Protein AF-A0A7S0HGK2-F1 (afdb_monomer_lite)

Foldseek 3Di:
DDDDFDWDWDFPDDDDDDDDDDDDDDDDDDDDDDPPPPPPWDDDPADFADALVVDVVLLVLLCVLCVVHDQDQVSLQVSLCSNPVVRNAQLLQVCLQPQQLHDHHVPCCRVALRNQLSVLQNCLVVVCVVSVHPTHHDQDDDPDPAKDKDKGKFWVLNVSNQVSCQASVSGDLDDPDPDHDPDSHCRVLRPDNHSNSSNVVNVNSVVSVVCGPSPDGDIIMIMGIDHDDDPVCVVPDPDDDDDDDDDPPPDDDPPPPPD

Radius of gyration: 22.8 Å; chains: 1; bounding box: 48×64×62 Å

Secondary structure (DSSP, 8-state):
-------EEEE-------PPPPPPP--------------------S-B---GGGSHHHHHHHHHHHSSPPSSHHHHHHHHHHH-TT----HHHHHHHTTTTSS---TTIIIIIHHHHHHHHHTHHHHHHHTT-S--B-------SS-EEEEEEEEHHHHHHHHHHHHTT-SPP--BTTBPPPP-SSHHHHH--SHHHHHHHHHHHHHHHHTTTS---SEEEEEEEE----HHHHHT--PPPPP---PPTT---TTTT--

pLDDT: mean 79.52, std 24.09, range [24.72, 98.5]

InterPro domains:
  IPR007724 Poly(ADP-ribose) glycohydrolase [PTHR12837] (57-250)
  IPR048362 Poly (ADP-ribose) glycohydrolase, helical domain [PF20811] (105-222)

Structure (mmCIF, N/CA/C/O backbone):
data_AF-A0A7S0HGK2-F1
#
_entry.id   AF-A0A7S0HGK2-F1
#
loop_
_atom_site.group_PDB
_atom_site.id
_atom_site.type_symbol
_atom_site.label_atom_id
_atom_site.label_alt_id
_atom_site.label_comp_id
_atom_site.label_asym_id
_atom_site.label_entity_id
_atom_site.label_seq_id
_atom_site.pdbx_PDB_ins_code
_atom_site.Cartn_x
_atom_site.Cartn_y
_atom_site.Cartn_z
_atom_site.occupancy
_atom_site.B_iso_or_equiv
_atom_site.auth_seq_id
_atom_site.auth_comp_id
_atom_site.auth_asym_id
_atom_site.auth_atom_id
_atom_site.pdbx_PDB_model_num
ATOM 1 N N . HIS A 1 1 ? 13.683 18.793 -21.817 1.00 30.27 1 HIS A N 1
ATOM 2 C CA . HIS A 1 1 ? 13.192 17.621 -22.562 1.00 30.27 1 HIS A CA 1
ATOM 3 C C . HIS A 1 1 ? 12.963 16.503 -21.562 1.00 30.27 1 HIS A C 1
ATOM 5 O O . HIS A 1 1 ? 13.918 16.093 -20.921 1.00 30.27 1 HIS A O 1
ATOM 11 N N . ALA A 1 2 ? 11.707 16.124 -21.323 1.00 28.72 2 ALA A N 1
ATOM 12 C CA . ALA A 1 2 ? 11.362 15.038 -20.409 1.00 28.72 2 ALA A CA 1
ATOM 13 C C . ALA A 1 2 ? 11.256 13.745 -21.226 1.00 28.72 2 ALA A C 1
ATOM 15 O O . ALA A 1 2 ? 10.397 13.646 -22.100 1.00 28.72 2 ALA A O 1
ATOM 16 N N . GLU A 1 3 ? 12.163 12.801 -20.990 1.00 30.80 3 GLU A N 1
ATOM 17 C CA . GLU A 1 3 ? 12.112 11.469 -21.597 1.00 30.80 3 GLU A CA 1
ATOM 18 C C . GLU A 1 3 ? 11.084 10.588 -20.864 1.00 30.80 3 GLU A C 1
ATOM 20 O O . GLU A 1 3 ? 10.961 10.679 -19.637 1.00 30.80 3 GLU A O 1
ATOM 25 N N . PRO A 1 4 ? 10.331 9.729 -21.572 1.00 31.20 4 PRO A N 1
ATOM 26 C CA . PRO A 1 4 ? 9.334 8.873 -20.945 1.00 31.20 4 PRO A CA 1
ATOM 27 C C . PRO A 1 4 ? 9.997 7.728 -20.163 1.00 31.20 4 PRO A C 1
ATOM 29 O O . PRO A 1 4 ? 10.577 6.800 -20.727 1.00 31.20 4 PRO A O 1
ATOM 32 N N . LEU A 1 5 ? 9.865 7.766 -18.836 1.00 31.16 5 LEU A N 1
ATOM 33 C CA . LEU A 1 5 ? 10.179 6.642 -17.954 1.00 31.16 5 LEU A CA 1
ATOM 34 C C . LEU A 1 5 ? 9.099 5.565 -18.121 1.00 31.16 5 LEU A C 1
ATOM 36 O O . LEU A 1 5 ? 7.948 5.776 -17.747 1.00 31.16 5 LEU A O 1
ATOM 40 N N . THR A 1 6 ? 9.465 4.401 -18.657 1.00 27.48 6 THR A N 1
ATOM 41 C CA . THR A 1 6 ? 8.564 3.240 -18.697 1.00 27.48 6 THR A CA 1
ATOM 42 C C . THR A 1 6 ? 8.863 2.339 -17.503 1.00 27.48 6 THR A C 1
ATOM 44 O O . THR A 1 6 ? 9.958 1.787 -17.390 1.00 27.48 6 THR A O 1
ATOM 47 N N . VAL A 1 7 ? 7.905 2.214 -16.582 1.00 29.20 7 VAL A N 1
ATOM 48 C CA . VAL A 1 7 ? 7.977 1.290 -15.442 1.00 29.20 7 VAL A CA 1
ATOM 49 C C . VAL A 1 7 ? 7.199 0.031 -15.811 1.00 29.20 7 VAL A C 1
ATOM 51 O O . VAL A 1 7 ? 5.983 0.084 -15.962 1.00 29.20 7 VAL A O 1
ATOM 54 N N . TYR A 1 8 ? 7.890 -1.101 -15.941 1.00 28.64 8 TYR A N 1
ATOM 55 C CA . TYR A 1 8 ? 7.249 -2.403 -16.123 1.00 28.64 8 TYR A CA 1
ATOM 56 C C . TYR A 1 8 ? 7.074 -3.077 -14.759 1.00 28.64 8 TYR A C 1
ATOM 58 O O . TYR A 1 8 ? 8.052 -3.322 -14.046 1.00 28.64 8 TYR A O 1
ATOM 66 N N . VAL A 1 9 ? 5.831 -3.403 -14.402 1.00 30.33 9 VAL A N 1
ATOM 67 C CA . VAL A 1 9 ? 5.527 -4.335 -13.310 1.00 30.33 9 VAL A CA 1
ATOM 68 C C . VAL A 1 9 ? 5.365 -5.710 -13.943 1.00 30.33 9 VAL A C 1
ATOM 70 O O . VAL A 1 9 ? 4.357 -5.981 -14.588 1.00 30.33 9 VAL A O 1
ATOM 73 N N . ILE A 1 10 ? 6.367 -6.577 -13.794 1.00 29.72 10 ILE A N 1
ATOM 74 C CA . ILE A 1 10 ? 6.260 -7.960 -14.266 1.00 29.72 10 ILE A CA 1
ATOM 75 C C . ILE A 1 10 ? 5.709 -8.793 -13.110 1.00 29.72 10 ILE A C 1
ATOM 77 O O . ILE A 1 10 ? 6.408 -9.086 -12.134 1.00 29.72 10 ILE A O 1
ATOM 81 N N . MET A 1 11 ? 4.436 -9.165 -13.224 1.00 26.36 11 MET A N 1
ATOM 82 C CA . MET A 1 11 ? 3.810 -10.161 -12.363 1.00 26.36 11 MET A CA 1
ATOM 83 C C . MET A 1 11 ? 4.303 -11.536 -12.821 1.00 26.36 11 MET A C 1
ATOM 85 O O . MET A 1 11 ? 3.901 -12.026 -13.870 1.00 26.36 11 MET A O 1
ATOM 89 N N . ALA A 1 12 ? 5.216 -12.148 -12.065 1.00 28.56 12 ALA A N 1
ATOM 90 C CA . ALA A 1 12 ? 5.571 -13.543 -12.293 1.00 28.56 12 ALA A CA 1
ATOM 91 C C . ALA A 1 12 ? 4.410 -14.407 -11.786 1.00 28.56 12 ALA A C 1
ATOM 93 O O . ALA A 1 12 ? 4.170 -14.478 -10.577 1.00 28.56 12 ALA A O 1
ATOM 94 N N . ASP A 1 13 ? 3.659 -14.999 -12.712 1.00 30.89 13 ASP A N 1
ATOM 95 C CA . ASP A 1 13 ? 2.550 -15.886 -12.389 1.00 30.89 13 ASP A CA 1
ATOM 96 C C . ASP A 1 13 ? 3.085 -17.307 -12.170 1.00 30.89 13 ASP A C 1
ATOM 98 O O . ASP A 1 13 ? 3.548 -17.981 -13.089 1.00 30.89 13 ASP A O 1
ATOM 102 N N . GLY A 1 14 ? 3.092 -17.730 -10.908 1.00 30.11 14 GLY A N 1
ATOM 103 C CA . GLY A 1 14 ? 3.349 -19.105 -10.503 1.00 30.11 14 GLY A CA 1
ATOM 104 C C . GLY A 1 14 ? 2.021 -19.807 -10.253 1.00 30.11 14 GLY A C 1
ATOM 105 O O . GLY A 1 14 ? 1.453 -19.664 -9.177 1.00 30.11 14 GLY A O 1
ATOM 106 N N . SER A 1 15 ? 1.561 -20.543 -11.267 1.00 30.88 15 SER A N 1
ATOM 107 C CA . SER A 1 15 ? 0.504 -21.568 -11.257 1.00 30.88 15 SER A CA 1
ATOM 108 C C . SER A 1 15 ? -0.873 -21.198 -10.678 1.00 30.88 15 SER A C 1
ATOM 110 O O . SER A 1 15 ? -1.124 -21.274 -9.476 1.00 30.88 15 SER A O 1
ATOM 112 N N . ALA A 1 16 ? -1.824 -20.974 -11.587 1.00 32.22 16 ALA A N 1
ATOM 113 C CA . ALA A 1 16 ? -3.249 -21.144 -11.347 1.00 32.22 16 ALA A CA 1
ATOM 114 C C . ALA A 1 16 ? -3.593 -22.635 -11.134 1.00 32.22 16 ALA A C 1
ATOM 116 O O . ALA A 1 16 ? -3.443 -23.447 -12.045 1.00 32.22 16 ALA A O 1
ATOM 117 N N . HIS A 1 17 ? -4.122 -23.000 -9.963 1.00 32.06 17 HIS A N 1
ATOM 118 C CA . HIS A 1 17 ? -4.829 -24.271 -9.777 1.00 32.06 17 HIS A CA 1
ATOM 119 C C . HIS A 1 17 ? -6.328 -24.084 -10.066 1.00 32.06 17 HIS A C 1
ATOM 121 O O . HIS A 1 17 ? -7.112 -23.711 -9.196 1.00 32.06 17 HIS A O 1
ATOM 127 N N . ARG A 1 18 ? -6.740 -24.392 -11.302 1.00 29.91 18 ARG A N 1
ATOM 128 C CA . ARG A 1 18 ? -8.062 -24.973 -11.583 1.00 29.91 18 ARG A CA 1
ATOM 129 C C . ARG A 1 18 ? -7.833 -26.452 -11.881 1.00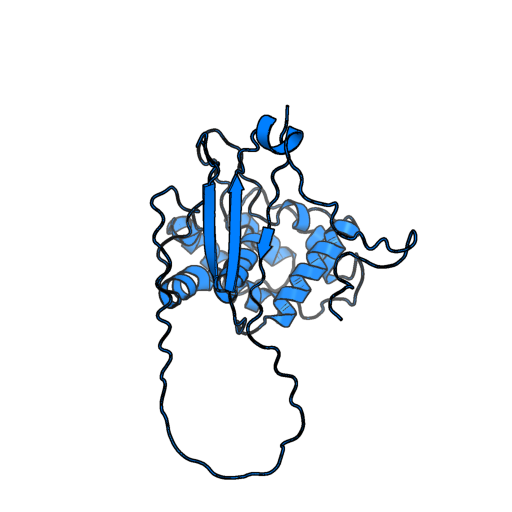 29.91 18 ARG A C 1
ATOM 131 O O . ARG A 1 18 ? -7.095 -26.767 -12.805 1.00 29.91 18 ARG A O 1
ATOM 138 N N . ASN A 1 19 ? -8.426 -27.340 -11.088 1.00 29.64 19 ASN A N 1
ATOM 139 C CA . ASN A 1 19 ? -8.316 -28.791 -11.264 1.00 29.64 19 ASN A CA 1
ATOM 140 C C . ASN A 1 19 ? -9.072 -29.257 -12.526 1.00 29.64 19 ASN A C 1
ATOM 142 O O . ASN A 1 19 ? -10.290 -29.070 -12.576 1.00 29.64 19 ASN A O 1
ATOM 146 N N . PRO A 1 20 ? -8.420 -29.916 -13.504 1.00 34.09 20 PRO A N 1
ATOM 147 C CA . PRO A 1 20 ? -9.086 -30.782 -14.473 1.00 34.09 20 PRO A CA 1
ATOM 148 C C . PRO A 1 20 ? -9.136 -32.244 -13.964 1.00 34.09 20 PRO A C 1
ATOM 150 O O . PRO A 1 20 ? -8.376 -32.609 -13.064 1.00 34.09 20 PRO A O 1
ATOM 153 N N . PRO A 1 21 ? -10.044 -33.092 -14.491 1.00 33.25 21 PRO A N 1
ATOM 154 C CA . PRO A 1 21 ? -10.297 -34.433 -13.962 1.00 33.25 21 PRO A CA 1
ATOM 155 C C . PRO A 1 21 ? -9.118 -35.390 -14.221 1.00 33.25 21 PRO A C 1
ATOM 157 O O . PRO A 1 21 ? -8.357 -35.183 -15.168 1.00 33.25 21 PRO A O 1
ATOM 160 N N . PRO A 1 22 ? -8.961 -36.454 -13.408 1.00 29.91 22 PRO A N 1
ATOM 161 C CA . PRO A 1 22 ? -7.760 -37.280 -13.428 1.00 29.91 22 PRO A CA 1
ATOM 162 C C . PRO A 1 22 ? -7.715 -38.184 -14.672 1.00 29.91 22 PRO A C 1
ATOM 164 O O . PRO A 1 22 ? -8.670 -38.931 -14.915 1.00 29.91 22 PRO A O 1
ATOM 167 N N . PRO A 1 23 ? -6.611 -38.200 -15.441 1.00 30.92 23 PRO A N 1
ATOM 168 C CA . PRO A 1 23 ? -6.354 -39.260 -16.398 1.00 30.92 23 PRO A CA 1
ATOM 169 C C . PRO A 1 23 ? -5.740 -40.487 -15.708 1.00 30.92 23 PRO A C 1
ATOM 171 O O . PRO A 1 23 ? -5.043 -40.401 -14.699 1.00 30.92 23 PRO A O 1
ATOM 174 N N . ARG A 1 24 ? -6.075 -41.651 -16.268 1.00 29.33 24 ARG A N 1
ATOM 175 C CA . ARG A 1 24 ? -5.808 -43.002 -15.761 1.00 29.33 24 ARG A CA 1
ATOM 176 C C . ARG A 1 24 ? -4.323 -43.277 -15.507 1.00 29.33 24 ARG A C 1
ATOM 178 O O . ARG A 1 24 ? -3.472 -42.931 -16.316 1.00 29.33 24 ARG A O 1
ATOM 185 N N . MET A 1 25 ? -4.069 -43.981 -14.403 1.00 26.81 25 MET A N 1
ATOM 186 C CA . MET A 1 25 ? -2.760 -44.476 -13.985 1.00 26.81 25 MET A CA 1
ATOM 187 C C . MET A 1 25 ? -2.124 -45.393 -15.038 1.00 26.81 25 MET A C 1
ATOM 189 O O . MET A 1 25 ? -2.706 -46.410 -15.415 1.00 26.81 25 MET A O 1
ATOM 193 N N . SER A 1 26 ? -0.882 -45.091 -15.396 1.00 28.52 26 SER A N 1
ATOM 194 C CA . SER A 1 26 ? 0.118 -46.085 -15.779 1.00 28.52 26 SER A CA 1
ATOM 195 C C . SER A 1 26 ? 1.394 -45.767 -15.006 1.00 28.52 26 SER A C 1
ATOM 197 O O . SER A 1 26 ? 1.905 -44.650 -15.079 1.00 28.52 26 SER A O 1
ATOM 199 N N . ASN A 1 27 ? 1.833 -46.739 -14.209 1.00 30.95 27 ASN A N 1
ATOM 200 C CA . ASN A 1 27 ? 3.073 -46.707 -13.446 1.00 30.95 27 ASN A CA 1
ATOM 201 C C . ASN A 1 27 ? 4.258 -46.499 -14.385 1.00 30.95 27 ASN A C 1
ATOM 203 O O . ASN A 1 27 ? 4.380 -47.260 -15.335 1.00 30.95 27 ASN A O 1
ATOM 207 N N . ASP A 1 28 ? 5.144 -45.563 -14.052 1.00 28.53 28 ASP A N 1
ATOM 208 C CA . ASP A 1 28 ? 6.576 -45.828 -14.122 1.00 28.53 28 ASP A CA 1
ATOM 209 C C . ASP A 1 28 ? 7.347 -44.942 -13.141 1.00 28.53 28 ASP A C 1
ATOM 211 O O . ASP A 1 28 ? 7.030 -43.780 -12.883 1.00 28.53 28 ASP A O 1
ATOM 215 N N . MET A 1 29 ? 8.310 -45.595 -12.505 1.00 30.08 29 MET A N 1
ATOM 216 C CA . MET A 1 29 ? 9.065 -45.164 -11.342 1.00 30.08 29 MET A CA 1
ATOM 217 C C . MET A 1 29 ? 10.263 -44.292 -11.744 1.00 30.08 29 MET A C 1
ATOM 219 O O . MET A 1 29 ? 10.788 -44.399 -12.846 1.00 30.08 29 MET A O 1
ATOM 223 N N . SER A 1 30 ? 10.764 -43.544 -10.755 1.00 28.55 30 SER A N 1
ATOM 224 C CA . SER A 1 30 ? 12.084 -42.891 -10.657 1.00 28.55 30 SER A CA 1
ATOM 225 C C . SER A 1 30 ? 12.337 -41.606 -11.463 1.00 28.55 30 SER A C 1
ATOM 227 O O . SER A 1 30 ? 12.644 -41.617 -12.643 1.00 28.55 30 SER A O 1
ATOM 229 N N . SER A 1 31 ? 12.404 -40.464 -10.775 1.00 28.73 31 SER A N 1
ATOM 230 C CA . SER A 1 31 ? 13.654 -39.987 -10.161 1.00 28.73 31 SER A CA 1
ATOM 231 C C . SER A 1 31 ? 13.415 -38.662 -9.425 1.00 28.73 31 SER A C 1
ATOM 233 O O . SER A 1 31 ? 12.690 -37.780 -9.872 1.00 28.73 31 SER A O 1
ATOM 235 N N . SER A 1 32 ? 13.987 -38.571 -8.231 1.00 33.12 32 SER A N 1
ATOM 236 C CA . SER A 1 32 ? 13.977 -37.419 -7.337 1.00 33.12 32 SER A CA 1
ATOM 237 C C . SER A 1 32 ? 14.748 -36.232 -7.923 1.00 33.12 32 SER A C 1
ATOM 239 O O . SER A 1 32 ? 15.950 -36.346 -8.158 1.00 33.12 32 SER A O 1
ATOM 241 N N . SER A 1 33 ? 14.104 -35.071 -8.037 1.00 29.59 33 SER A N 1
ATOM 242 C CA . SER A 1 33 ? 14.787 -33.780 -8.164 1.00 29.59 33 SER A CA 1
ATOM 243 C C . SER A 1 33 ? 14.171 -32.776 -7.190 1.00 29.59 33 SER A C 1
ATOM 245 O O . SER A 1 33 ? 13.162 -32.130 -7.472 1.00 29.59 33 SER A O 1
ATOM 247 N N . SER A 1 34 ? 14.778 -32.677 -6.011 1.00 25.80 34 SER A N 1
ATOM 248 C CA . SER A 1 34 ? 14.488 -31.648 -5.018 1.00 25.80 34 SER A CA 1
ATOM 249 C C . SER A 1 34 ? 14.993 -30.297 -5.531 1.00 25.80 34 SER A C 1
ATOM 251 O O . SER A 1 34 ? 16.188 -30.015 -5.478 1.00 25.80 34 SER A O 1
ATOM 253 N N . CYS A 1 35 ? 14.093 -29.452 -6.033 1.00 24.72 35 CYS A N 1
ATOM 254 C CA . CYS A 1 35 ? 14.399 -28.057 -6.341 1.00 24.72 35 CYS A CA 1
ATOM 255 C C . CYS A 1 35 ? 14.311 -27.221 -5.061 1.00 24.72 35 CYS A C 1
ATOM 257 O O . CYS A 1 35 ? 13.313 -26.558 -4.787 1.00 24.72 35 CYS A O 1
ATOM 259 N N . SER A 1 36 ? 15.378 -27.258 -4.267 1.00 29.41 36 SER A N 1
ATOM 260 C CA . SER A 1 36 ? 15.621 -26.295 -3.195 1.00 29.41 36 SER A CA 1
ATOM 261 C C . SER A 1 36 ? 16.027 -24.960 -3.820 1.00 29.41 36 SER A C 1
ATOM 263 O O . SER A 1 36 ? 17.210 -24.663 -3.969 1.00 29.41 36 SER A O 1
ATOM 265 N N . SER A 1 37 ? 15.057 -24.149 -4.237 1.00 32.72 37 SER A N 1
ATOM 266 C CA . SER A 1 37 ? 15.320 -22.772 -4.657 1.00 32.72 37 SER A CA 1
ATOM 267 C C . SER A 1 37 ? 15.454 -21.885 -3.422 1.00 32.72 37 SER A C 1
ATOM 269 O O . SER A 1 37 ? 14.530 -21.177 -3.035 1.00 32.72 37 SER A O 1
ATOM 271 N N . SER A 1 38 ? 16.626 -21.916 -2.793 1.00 32.31 38 SER A N 1
ATOM 272 C CA . SER A 1 38 ? 17.084 -20.839 -1.921 1.00 32.31 38 SER A CA 1
ATOM 273 C C . SER A 1 38 ? 17.251 -19.576 -2.773 1.00 32.31 38 SER A C 1
ATOM 275 O O . SER A 1 38 ? 18.307 -19.340 -3.360 1.00 32.31 38 SER A O 1
ATOM 277 N N . SER A 1 39 ? 16.179 -18.792 -2.910 1.00 33.41 39 SER A N 1
ATOM 278 C CA . SER A 1 39 ? 16.201 -17.486 -3.562 1.00 33.41 39 SER A CA 1
ATOM 279 C C . SER A 1 39 ? 16.875 -16.481 -2.631 1.00 33.41 39 SER A C 1
ATOM 281 O O . SER A 1 39 ? 16.217 -15.730 -1.914 1.00 33.41 39 SER A O 1
ATOM 283 N N . SER A 1 40 ? 18.203 -16.490 -2.601 1.00 37.50 40 SER A N 1
ATOM 284 C CA . SER A 1 40 ? 18.966 -15.419 -1.973 1.00 37.50 40 SER A CA 1
ATOM 285 C C . SER A 1 40 ? 18.718 -14.134 -2.766 1.00 37.50 40 SER A C 1
ATOM 287 O O . SER A 1 40 ? 19.097 -14.028 -3.934 1.00 37.50 40 SER A O 1
ATOM 289 N N . PHE A 1 41 ? 18.022 -13.175 -2.156 1.00 42.62 41 PHE A N 1
ATOM 290 C CA . PHE A 1 41 ? 17.772 -11.872 -2.762 1.00 42.62 41 PHE A CA 1
ATOM 291 C C . PHE A 1 41 ? 19.107 -11.123 -2.900 1.00 42.62 41 PHE A C 1
ATOM 293 O O . PHE A 1 41 ? 19.852 -11.035 -1.921 1.00 42.62 41 PHE A O 1
ATOM 300 N N . PRO A 1 42 ? 19.459 -10.602 -4.089 1.00 38.41 42 PRO A N 1
ATOM 301 C CA . PRO A 1 42 ? 20.715 -9.890 -4.259 1.00 38.41 42 PRO A CA 1
ATOM 302 C C . PRO A 1 42 ? 20.712 -8.632 -3.386 1.00 38.41 42 PRO A C 1
ATOM 304 O O . PRO A 1 42 ? 19.844 -7.768 -3.514 1.00 38.41 42 PRO A O 1
ATOM 307 N N . ASN A 1 43 ? 21.700 -8.540 -2.498 1.00 40.62 43 ASN A N 1
ATOM 308 C CA . ASN A 1 43 ? 21.950 -7.366 -1.677 1.00 40.62 43 ASN A CA 1
ATOM 309 C C . ASN A 1 43 ? 22.500 -6.262 -2.595 1.00 40.62 43 ASN A C 1
ATOM 311 O O . ASN A 1 43 ? 23.655 -6.314 -3.013 1.00 40.62 43 ASN A O 1
ATOM 315 N N . VAL A 1 44 ? 21.651 -5.315 -3.000 1.00 48.69 44 VAL A N 1
ATOM 316 C CA . VAL A 1 44 ? 22.071 -4.181 -3.832 1.00 48.69 44 VAL A CA 1
ATOM 317 C C . VAL A 1 44 ? 22.644 -3.108 -2.900 1.00 48.69 44 VAL A C 1
ATOM 319 O O . VAL A 1 44 ? 21.877 -2.545 -2.118 1.00 48.69 44 VAL A O 1
ATOM 322 N N . PRO A 1 45 ? 23.953 -2.789 -2.952 1.00 43.97 45 PRO A N 1
ATOM 323 C CA . PRO A 1 45 ? 24.507 -1.695 -2.162 1.00 43.97 45 PRO A CA 1
ATOM 324 C C . PRO A 1 45 ? 23.857 -0.371 -2.585 1.00 43.97 45 PRO A C 1
ATOM 326 O O . PRO A 1 45 ? 23.898 0.012 -3.756 1.00 43.97 45 PRO A O 1
ATOM 329 N N . GLY A 1 46 ? 23.224 0.319 -1.635 1.00 61.50 46 GLY A N 1
ATOM 330 C CA . GLY A 1 46 ? 22.509 1.567 -1.886 1.00 61.50 46 GLY A CA 1
ATOM 331 C C . GLY A 1 46 ? 21.644 2.008 -0.709 1.00 61.50 46 GLY A C 1
ATOM 332 O O . GLY A 1 46 ? 21.532 1.317 0.302 1.00 61.50 46 GLY A O 1
ATOM 333 N N . GLU A 1 47 ? 21.034 3.184 -0.845 1.00 73.38 47 GLU A N 1
ATOM 334 C CA . GLU A 1 47 ? 20.035 3.672 0.108 1.00 73.38 47 GLU A CA 1
ATOM 335 C C . GLU A 1 47 ? 18.795 2.777 0.099 1.00 73.38 47 GLU A C 1
ATOM 337 O O . GLU A 1 47 ? 18.384 2.232 -0.931 1.00 73.38 47 GLU A O 1
ATOM 342 N N . THR A 1 48 ? 18.204 2.622 1.275 1.00 85.06 48 THR A N 1
ATOM 343 C CA . THR A 1 48 ? 17.123 1.675 1.524 1.00 85.06 48 THR A CA 1
ATOM 344 C C . THR A 1 48 ? 15.876 2.411 1.963 1.00 85.06 48 THR A C 1
ATOM 346 O O . THR A 1 48 ? 15.970 3.455 2.608 1.00 85.06 48 THR A O 1
ATOM 349 N N . LEU A 1 49 ? 14.714 1.849 1.644 1.00 86.62 49 LEU A N 1
ATOM 350 C CA . LEU A 1 49 ? 13.436 2.373 2.103 1.00 86.62 49 LEU A CA 1
ATOM 351 C C . LEU A 1 49 ? 13.437 2.426 3.635 1.00 86.62 49 LEU A C 1
ATOM 353 O O . LEU A 1 49 ? 13.723 1.421 4.291 1.00 86.62 49 LEU A O 1
ATOM 357 N N . PHE A 1 50 ? 13.129 3.590 4.205 1.00 86.94 50 PHE A N 1
ATOM 358 C CA . PHE A 1 50 ? 12.944 3.696 5.647 1.00 86.94 50 PHE A CA 1
ATOM 359 C C . PHE A 1 50 ? 11.587 3.087 6.023 1.00 86.94 50 PHE A C 1
ATOM 361 O O . PHE A 1 50 ? 10.560 3.382 5.411 1.00 86.94 50 PHE A O 1
ATOM 368 N N . LEU A 1 51 ? 11.589 2.191 7.002 1.00 91.62 51 LEU A N 1
ATOM 369 C CA . LEU A 1 51 ? 10.408 1.454 7.428 1.00 91.62 51 LEU A CA 1
ATOM 370 C C . LEU A 1 51 ? 9.999 1.925 8.823 1.00 91.62 51 LEU A C 1
ATOM 372 O O . LEU A 1 51 ? 10.868 2.307 9.607 1.00 91.62 51 LEU A O 1
ATOM 376 N N . PRO A 1 52 ? 8.697 1.908 9.153 1.00 90.00 52 PRO A N 1
ATOM 377 C CA . PRO A 1 52 ? 8.200 2.506 10.390 1.00 90.00 52 PRO A CA 1
ATOM 378 C C . PRO A 1 52 ? 8.806 1.873 11.649 1.00 90.00 52 PRO A C 1
ATOM 380 O O . PRO A 1 52 ? 9.043 2.575 12.623 1.00 90.00 52 PRO A O 1
ATOM 383 N N . PHE A 1 53 ? 9.142 0.580 11.608 1.00 91.75 53 PHE A N 1
ATOM 384 C CA . PHE A 1 53 ? 9.761 -0.129 12.731 1.00 91.75 53 PHE A CA 1
ATOM 385 C C . PHE A 1 53 ? 11.252 0.191 12.947 1.00 91.75 53 PHE A C 1
ATOM 387 O O . PHE A 1 53 ? 11.828 -0.287 13.918 1.00 91.75 53 PHE A O 1
ATOM 394 N N . HIS A 1 54 ? 11.902 0.966 12.068 1.00 90.81 54 HIS A N 1
ATOM 395 C CA . HIS A 1 54 ? 13.277 1.431 12.305 1.00 90.81 54 HIS A CA 1
ATOM 396 C C . HIS A 1 54 ? 13.354 2.530 13.381 1.00 90.81 54 HIS A C 1
ATOM 398 O O . HIS A 1 54 ? 14.428 2.772 13.922 1.00 90.81 54 HIS A O 1
ATOM 404 N N . ASP A 1 55 ? 12.239 3.204 13.671 1.00 91.94 55 ASP A N 1
ATOM 405 C CA . ASP A 1 55 ? 12.100 4.167 14.765 1.00 91.94 55 ASP A CA 1
ATOM 406 C C . ASP A 1 55 ? 11.276 3.510 15.876 1.00 91.94 55 ASP A C 1
ATOM 408 O O . ASP A 1 55 ? 10.052 3.426 15.783 1.00 91.94 55 ASP A O 1
ATOM 412 N N . GLU A 1 56 ? 11.953 3.000 16.909 1.00 93.19 56 GLU A N 1
ATOM 413 C CA . GLU A 1 56 ? 11.310 2.252 18.000 1.00 93.19 56 GLU A CA 1
ATOM 414 C C . GLU A 1 56 ? 10.228 3.074 18.709 1.00 93.19 56 GLU A C 1
ATOM 416 O O . GLU A 1 56 ? 9.154 2.549 19.000 1.00 93.19 56 GLU A O 1
ATOM 421 N N . SER A 1 57 ? 10.477 4.372 18.917 1.00 94.25 57 SER A N 1
ATOM 422 C CA . SER A 1 57 ? 9.545 5.273 19.601 1.00 94.25 57 SER A CA 1
ATOM 423 C C . SER A 1 57 ? 8.252 5.466 18.806 1.00 94.25 57 SER A C 1
ATOM 425 O O . SER A 1 57 ? 7.152 5.314 19.341 1.00 94.25 57 SER A O 1
ATOM 427 N N . LEU A 1 58 ? 8.377 5.709 17.497 1.00 93.19 58 LEU A N 1
ATOM 428 C CA . LEU A 1 58 ? 7.242 5.797 16.586 1.00 93.19 58 LEU A CA 1
ATOM 429 C C . LEU A 1 58 ? 6.513 4.456 16.498 1.00 93.19 58 LEU A C 1
ATOM 431 O O . LEU A 1 58 ? 5.286 4.412 16.474 1.00 93.19 58 LEU A O 1
ATOM 435 N N . TRP A 1 59 ? 7.253 3.353 16.439 1.00 95.88 59 TRP A N 1
ATOM 436 C CA . TRP A 1 59 ? 6.665 2.031 16.292 1.00 95.88 59 TRP A CA 1
ATOM 437 C C . TRP A 1 59 ? 5.894 1.583 17.534 1.00 95.88 59 TRP A C 1
ATOM 439 O O . TRP A 1 59 ? 4.836 0.966 17.418 1.00 95.88 59 TRP A O 1
ATOM 449 N N . GLU A 1 60 ? 6.382 1.904 18.731 1.00 96.19 60 GLU A N 1
ATOM 450 C CA . GLU A 1 60 ? 5.625 1.748 19.975 1.00 96.19 60 GLU A CA 1
ATOM 451 C C . GLU A 1 60 ? 4.359 2.595 19.975 1.00 96.19 60 GLU A C 1
ATOM 453 O O . GLU A 1 60 ? 3.285 2.087 20.296 1.00 96.19 60 GLU A O 1
ATOM 458 N N . GLN A 1 61 ? 4.458 3.851 19.544 1.00 96.50 61 GLN A N 1
ATOM 459 C CA . GLN A 1 61 ? 3.305 4.734 19.433 1.00 96.50 61 GLN A CA 1
ATOM 460 C C . GLN A 1 61 ? 2.245 4.181 18.468 1.00 96.50 61 GLN A C 1
ATOM 462 O O . GLN A 1 61 ? 1.072 4.111 18.828 1.00 96.50 61 GLN A O 1
ATOM 467 N N . ILE A 1 62 ? 2.652 3.719 17.281 1.00 97.44 62 ILE A N 1
ATOM 468 C CA . ILE A 1 62 ? 1.766 3.089 16.290 1.00 97.44 62 ILE A CA 1
ATOM 469 C C . ILE A 1 62 ? 1.112 1.830 16.872 1.00 97.44 62 ILE A C 1
ATOM 471 O O . ILE A 1 62 ? -0.102 1.658 16.753 1.00 97.44 62 ILE A O 1
ATOM 475 N N . ARG A 1 63 ? 1.888 0.953 17.526 1.00 97.25 63 ARG A N 1
ATOM 476 C CA . ARG A 1 63 ? 1.359 -0.268 18.152 1.00 97.25 63 ARG A CA 1
ATOM 477 C C . ARG A 1 63 ? 0.317 0.054 19.218 1.00 97.25 63 ARG A C 1
ATOM 479 O O . ARG A 1 63 ? -0.756 -0.535 19.188 1.00 97.25 63 ARG A O 1
ATOM 486 N N . ASN A 1 64 ? 0.606 1.000 20.107 1.00 97.19 64 ASN A N 1
ATOM 487 C CA . ASN A 1 64 ? -0.303 1.399 21.182 1.00 97.19 64 ASN A CA 1
ATOM 488 C C . ASN A 1 64 ? -1.567 2.092 20.656 1.00 97.19 64 ASN A C 1
ATOM 490 O O . ASN A 1 64 ? -2.628 1.966 21.256 1.00 97.19 64 ASN A O 1
ATOM 494 N N . ALA A 1 65 ? -1.469 2.817 19.539 1.00 97.56 65 ALA A N 1
ATOM 495 C CA . ALA A 1 65 ? -2.612 3.480 18.921 1.00 97.56 65 ALA A CA 1
ATOM 496 C C . ALA A 1 65 ? -3.547 2.502 18.194 1.00 97.56 65 ALA A C 1
ATOM 498 O O . ALA A 1 65 ? -4.758 2.700 18.179 1.00 97.56 65 ALA A O 1
ATOM 499 N N . LEU A 1 66 ? -2.989 1.458 17.573 1.00 97.69 66 LEU A N 1
ATOM 500 C CA . LEU A 1 66 ? -3.739 0.499 16.756 1.00 97.69 66 LEU A CA 1
ATOM 501 C C . LEU A 1 66 ? -4.130 -0.784 17.508 1.00 97.69 66 LEU A C 1
ATOM 503 O O . LEU A 1 66 ? -4.866 -1.605 16.956 1.00 97.69 66 LEU A O 1
ATOM 507 N N . LEU A 1 67 ? -3.638 -0.979 18.738 1.00 96.12 67 LEU A N 1
ATOM 508 C CA . LEU A 1 67 ? -3.984 -2.103 19.608 1.00 96.12 67 LEU A CA 1
ATOM 509 C C . LEU A 1 67 ? -4.614 -1.596 20.919 1.00 96.12 67 LEU A C 1
ATOM 511 O O . LEU A 1 67 ? -3.939 -0.917 21.690 1.00 96.12 67 LEU A O 1
ATOM 515 N N . PRO A 1 68 ? -5.867 -1.979 21.234 1.00 96.50 68 PRO A N 1
ATOM 516 C CA . PRO A 1 68 ? -6.754 -2.846 20.451 1.00 96.50 68 PRO A CA 1
ATOM 517 C C . PRO A 1 68 ? -7.249 -2.183 19.145 1.00 96.50 68 PRO A C 1
ATOM 519 O O . PRO A 1 68 ? -7.274 -0.957 19.067 1.00 96.50 68 PRO A O 1
ATOM 522 N N . PRO A 1 69 ? -7.676 -2.971 18.133 1.00 97.19 69 PRO A N 1
ATOM 523 C CA . PRO A 1 69 ? -8.179 -2.425 16.874 1.00 97.19 69 PRO A CA 1
ATOM 524 C C . PRO A 1 69 ? -9.349 -1.442 17.071 1.00 97.19 69 PRO A C 1
ATOM 526 O O . PRO A 1 69 ? -10.297 -1.780 17.792 1.00 97.19 69 PRO A O 1
ATOM 529 N N . PRO A 1 70 ? -9.326 -0.271 16.404 1.00 97.62 70 PRO A N 1
ATOM 530 C CA . PRO A 1 70 ? -10.427 0.687 16.429 1.00 97.62 70 PRO A CA 1
ATOM 531 C C . PRO A 1 70 ? -11.746 0.083 15.939 1.00 97.62 70 PRO A C 1
ATOM 533 O O . PRO A 1 70 ? -11.778 -0.639 14.941 1.00 97.62 70 PRO A O 1
ATOM 536 N N . LYS A 1 71 ? -12.852 0.409 16.612 1.00 97.38 71 LYS A N 1
ATOM 537 C CA . LYS A 1 71 ? -14.180 -0.172 16.334 1.00 97.38 71 LYS A CA 1
ATOM 538 C C . LYS A 1 71 ? -15.039 0.668 15.396 1.00 97.38 71 LYS A C 1
ATOM 540 O O . LYS A 1 71 ? -16.085 0.208 14.943 1.00 97.38 71 LYS A O 1
ATOM 545 N N . ASN A 1 72 ? -14.634 1.903 15.138 1.00 97.44 72 ASN A N 1
ATOM 546 C CA . ASN A 1 72 ? -15.346 2.846 14.290 1.00 97.44 72 ASN A CA 1
ATOM 547 C C . ASN A 1 72 ? -14.371 3.867 13.686 1.00 97.44 72 ASN A C 1
ATOM 549 O O . ASN A 1 72 ? -13.173 3.879 13.982 1.00 97.44 72 ASN A O 1
ATOM 553 N N . LEU A 1 73 ? -14.897 4.707 12.795 1.00 97.12 73 LEU A N 1
ATOM 554 C CA . LEU A 1 73 ? -14.102 5.667 12.036 1.00 97.12 73 LEU A CA 1
ATOM 555 C C . LEU A 1 73 ? -13.487 6.756 12.922 1.00 97.12 73 LEU A C 1
ATOM 557 O O . LEU A 1 73 ? -12.373 7.199 12.642 1.00 97.12 73 LEU A O 1
ATOM 561 N N . ASP A 1 74 ? -14.192 7.167 13.975 1.00 97.12 74 ASP A N 1
ATOM 562 C CA . ASP A 1 74 ? -13.728 8.207 14.893 1.00 97.12 74 ASP A CA 1
ATOM 563 C C . ASP A 1 74 ? -12.534 7.698 15.706 1.00 97.12 74 ASP A C 1
ATOM 565 O O . ASP A 1 74 ? -11.481 8.334 15.712 1.00 97.12 74 ASP A O 1
ATOM 569 N N . GLU A 1 75 ? -12.640 6.492 16.275 1.00 97.81 75 GLU A N 1
ATOM 570 C CA . GLU A 1 75 ? -11.533 5.817 16.961 1.00 97.81 75 GLU A CA 1
ATOM 571 C C . GLU A 1 75 ? -10.329 5.614 16.033 1.00 97.81 75 GLU A C 1
ATOM 573 O O . GLU A 1 75 ? -9.197 5.872 16.439 1.00 97.81 75 GLU A O 1
ATOM 578 N N . LEU A 1 76 ? -10.549 5.199 14.777 1.00 98.12 76 LEU A N 1
ATOM 579 C CA . LEU A 1 76 ? -9.461 5.030 13.810 1.00 98.12 76 LEU A CA 1
ATOM 580 C C . LEU A 1 76 ? -8.795 6.371 13.483 1.00 98.12 76 LEU A C 1
ATOM 582 O O . LEU A 1 76 ? -7.571 6.451 13.425 1.00 98.12 76 LEU A O 1
ATOM 586 N N . THR A 1 77 ? -9.584 7.430 13.302 1.00 97.69 77 THR A N 1
ATOM 587 C CA . THR A 1 77 ? -9.060 8.774 13.034 1.00 97.69 77 THR A CA 1
ATOM 588 C C . THR A 1 77 ? -8.210 9.259 14.208 1.00 97.69 77 THR A C 1
ATOM 590 O O . THR A 1 77 ? -7.088 9.710 13.988 1.00 97.69 77 THR A O 1
ATOM 593 N N . SER A 1 78 ? -8.691 9.107 15.446 1.00 97.38 78 SER A N 1
ATOM 594 C CA . SER A 1 78 ? -7.943 9.468 16.656 1.00 97.38 78 SER A CA 1
ATOM 595 C C . SER A 1 78 ? -6.685 8.618 16.859 1.00 9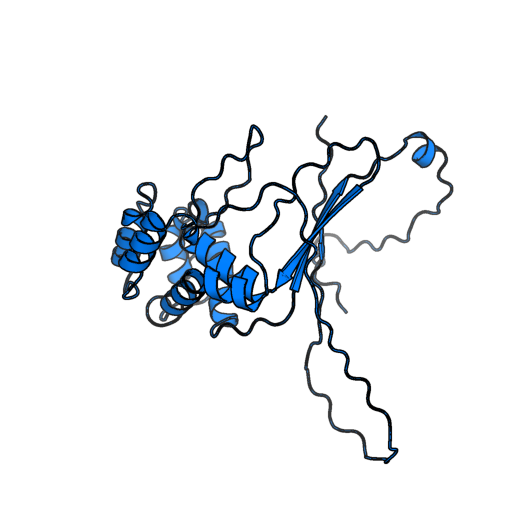7.38 78 SER A C 1
ATOM 597 O O . SER A 1 78 ? -5.648 9.144 17.261 1.00 97.38 78 SER A O 1
ATOM 599 N N . ALA A 1 79 ? -6.737 7.322 16.540 1.00 97.75 79 ALA A N 1
ATOM 600 C CA . ALA A 1 79 ? -5.568 6.450 16.576 1.00 97.75 79 ALA A CA 1
ATOM 601 C C . ALA A 1 79 ? -4.496 6.921 15.582 1.00 97.75 79 ALA A C 1
ATOM 603 O O . ALA A 1 79 ? -3.348 7.139 15.972 1.00 97.75 79 ALA A O 1
ATOM 604 N N . MET A 1 80 ? -4.876 7.154 14.322 1.00 97.38 80 MET A N 1
ATOM 605 C CA . MET A 1 80 ? -3.960 7.619 13.276 1.00 97.38 80 MET A CA 1
ATOM 606 C C . MET A 1 80 ? -3.376 9.008 13.582 1.00 97.38 80 MET A C 1
ATOM 608 O O . MET A 1 80 ? -2.189 9.245 13.370 1.00 97.38 80 MET A O 1
ATOM 612 N N . GLN A 1 81 ? -4.187 9.900 14.156 1.00 96.44 81 GLN A N 1
ATOM 613 C CA . GLN A 1 81 ? -3.776 11.232 14.614 1.00 96.44 81 GLN A CA 1
ATOM 614 C C . GLN A 1 81 ? -2.650 11.224 15.633 1.00 96.44 81 GLN A C 1
ATOM 616 O O . GLN A 1 81 ? -1.863 12.168 15.681 1.00 96.44 81 GLN A O 1
ATOM 621 N N . SER A 1 82 ? -2.605 10.192 16.477 1.00 95.81 82 SER A N 1
ATOM 622 C CA . SER A 1 82 ? -1.624 10.134 17.553 1.00 95.81 82 SER A CA 1
ATOM 623 C C . SER A 1 82 ? -0.197 10.137 17.001 1.00 95.81 82 SER A C 1
ATOM 625 O O . SER A 1 82 ? 0.643 10.846 17.546 1.00 95.81 82 SER A O 1
ATOM 627 N N . TYR A 1 83 ? 0.060 9.417 15.903 1.00 95.25 83 TYR A N 1
ATOM 628 C CA . TYR A 1 83 ? 1.381 9.299 15.279 1.00 95.25 83 TYR A CA 1
ATOM 629 C C . TYR A 1 83 ? 1.556 10.153 14.014 1.00 95.25 83 TYR A C 1
ATOM 631 O O . TYR A 1 83 ? 2.691 10.404 13.609 1.00 95.25 83 TYR A O 1
ATOM 639 N N . ASP A 1 84 ? 0.468 10.627 13.401 1.00 92.94 84 ASP A N 1
ATOM 640 C CA . ASP A 1 84 ? 0.503 11.576 12.287 1.00 92.94 84 ASP A CA 1
ATOM 641 C C . ASP A 1 84 ? -0.566 12.667 12.459 1.00 92.94 84 ASP A C 1
ATOM 643 O O . ASP A 1 84 ? -1.748 12.496 12.147 1.00 92.94 84 ASP A O 1
ATOM 647 N N . SER A 1 85 ? -0.122 13.843 12.910 1.00 92.06 85 SER A N 1
ATOM 648 C CA . SER A 1 85 ? -0.980 15.005 13.168 1.00 92.06 85 SER A CA 1
ATOM 649 C C . SER A 1 85 ? -1.619 15.605 11.911 1.00 92.06 85 SER A C 1
ATOM 651 O O . SER A 1 85 ? -2.539 16.419 12.016 1.00 92.06 85 SER A O 1
ATOM 653 N N . SER A 1 86 ? -1.168 15.220 10.714 1.00 90.25 86 SER A N 1
ATOM 654 C CA . SER A 1 86 ? -1.740 15.694 9.452 1.00 90.25 86 SER A CA 1
ATOM 655 C C . SER A 1 86 ? -3.043 14.975 9.068 1.00 90.25 86 SER A C 1
ATOM 657 O O . SER A 1 86 ? -3.749 15.394 8.141 1.00 90.25 86 SER A O 1
ATOM 659 N N . ILE A 1 87 ? -3.397 13.906 9.783 1.00 92.38 87 ILE A N 1
ATOM 660 C CA . ILE A 1 87 ? -4.622 13.136 9.578 1.00 92.38 87 ILE A CA 1
ATOM 661 C C . ILE A 1 87 ? -5.725 13.754 10.431 1.00 92.38 87 ILE A C 1
ATOM 663 O O . ILE A 1 87 ? -5.695 13.680 11.643 1.00 92.38 87 ILE A O 1
ATOM 667 N N . PHE A 1 88 ? -6.735 14.374 9.830 1.00 89.62 88 PHE A N 1
ATOM 668 C CA . PHE A 1 88 ? -7.836 14.989 10.595 1.00 89.62 88 PHE A CA 1
ATOM 669 C C . PHE A 1 88 ? -9.217 14.441 10.256 1.00 89.62 88 PHE A C 1
ATOM 671 O O . PHE A 1 88 ? -10.169 14.656 10.998 1.00 89.62 88 PHE A O 1
ATOM 678 N N . GLN A 1 89 ? -9.338 13.752 9.124 1.00 92.38 89 GLN A N 1
ATOM 679 C CA . GLN A 1 89 ? -10.595 13.182 8.668 1.00 92.38 89 GLN A CA 1
ATOM 680 C C . GLN A 1 89 ? -10.338 12.041 7.687 1.00 92.38 89 GLN A C 1
ATOM 682 O O . GLN A 1 89 ? -9.450 12.131 6.836 1.00 92.38 89 GLN A O 1
ATOM 687 N N . LEU A 1 90 ? -11.189 11.020 7.748 1.00 96.62 90 LEU A N 1
ATOM 688 C CA . LEU A 1 90 ? -11.146 9.846 6.878 1.00 96.62 90 LEU A CA 1
ATOM 689 C C . LEU A 1 90 ? -12.397 9.777 5.981 1.00 96.62 90 LEU A C 1
ATOM 691 O O . LEU A 1 90 ? -13.021 8.728 5.835 1.00 96.62 90 LEU A O 1
ATOM 695 N N . ARG A 1 91 ? -12.805 10.914 5.395 1.00 96.50 91 ARG A N 1
ATOM 696 C CA . ARG A 1 91 ? -14.049 11.017 4.599 1.00 96.50 91 ARG A CA 1
ATOM 697 C C . ARG A 1 91 ? -14.047 10.125 3.356 1.00 96.50 91 ARG A C 1
ATOM 699 O O . ARG A 1 91 ? -15.093 9.601 2.987 1.00 96.50 91 ARG A O 1
ATOM 706 N N . GLY A 1 92 ? -12.891 9.953 2.718 1.00 96.25 92 GLY A N 1
ATOM 707 C CA . GLY A 1 92 ? -12.731 9.039 1.587 1.00 96.25 92 GLY A CA 1
ATOM 708 C C . GLY A 1 92 ? -12.932 7.588 2.008 1.00 96.25 92 GLY A C 1
ATOM 709 O O . GLY A 1 92 ? -13.654 6.848 1.344 1.00 96.25 92 GLY A O 1
ATOM 710 N N . LEU A 1 93 ? -12.388 7.201 3.168 1.00 97.06 93 LEU A N 1
ATOM 711 C CA . LEU A 1 93 ? -12.628 5.872 3.733 1.00 97.06 93 LEU A CA 1
ATOM 712 C C . LEU A 1 93 ? -14.099 5.680 4.102 1.00 97.06 93 LEU A C 1
ATOM 714 O O . LEU A 1 93 ? -14.671 4.657 3.741 1.00 97.06 93 LEU A O 1
ATOM 718 N N . GLN A 1 94 ? -14.723 6.668 4.752 1.00 96.88 94 GLN A N 1
ATOM 719 C CA . GLN A 1 94 ? -16.153 6.647 5.068 1.00 96.88 94 GLN A CA 1
ATOM 720 C C . GLN A 1 94 ? -17.000 6.420 3.814 1.00 96.88 94 GLN A C 1
ATOM 722 O O . GLN A 1 94 ? -17.883 5.564 3.811 1.00 96.88 94 GLN A O 1
ATOM 727 N N . GLY A 1 95 ? -16.710 7.160 2.740 1.00 95.69 95 GLY A N 1
ATOM 728 C CA . GLY A 1 95 ? -17.368 6.988 1.452 1.00 95.69 95 GLY A CA 1
ATOM 729 C C . GLY A 1 95 ? -17.177 5.573 0.911 1.00 95.69 95 GLY A C 1
ATOM 730 O O . GLY A 1 95 ? -18.161 4.899 0.617 1.00 95.69 95 GLY A O 1
ATOM 731 N N . ALA A 1 96 ? -15.933 5.096 0.849 1.00 95.38 96 ALA A N 1
ATOM 732 C CA . ALA A 1 96 ? -15.602 3.779 0.314 1.00 95.38 96 ALA A CA 1
ATOM 733 C C . ALA A 1 96 ? -16.287 2.627 1.074 1.00 95.38 96 ALA A C 1
ATOM 735 O O . ALA A 1 96 ? -16.818 1.714 0.442 1.00 95.38 96 ALA A O 1
ATOM 736 N N . ILE A 1 97 ? -16.321 2.665 2.413 1.00 95.75 97 ILE A N 1
ATOM 737 C CA . ILE A 1 97 ? -16.985 1.618 3.209 1.00 95.75 97 ILE A CA 1
ATOM 738 C C . ILE A 1 97 ? -18.512 1.709 3.134 1.00 95.75 97 ILE A C 1
ATOM 740 O O . ILE A 1 97 ? -19.172 0.680 3.227 1.00 95.75 97 ILE A O 1
ATOM 744 N N . SER A 1 98 ? -19.067 2.902 2.890 1.00 94.69 98 SER A N 1
ATOM 745 C CA . SER A 1 98 ? -20.513 3.116 2.710 1.00 94.69 98 SER A CA 1
ATOM 746 C C . SER A 1 98 ? -21.009 2.768 1.296 1.00 94.69 98 SER A C 1
ATOM 748 O O . SER A 1 98 ? -22.198 2.892 1.018 1.00 94.69 98 SER A O 1
ATOM 750 N N . GLY A 1 99 ? -20.116 2.364 0.383 1.00 90.31 99 GLY A N 1
ATOM 751 C CA . GLY A 1 99 ? -20.447 2.042 -1.013 1.00 90.31 99 GLY A CA 1
ATOM 752 C C . GLY A 1 99 ? -20.409 3.234 -1.980 1.00 90.31 99 GLY A C 1
ATOM 753 O O . GLY A 1 99 ? -20.787 3.101 -3.147 1.00 90.31 99 GLY A O 1
ATOM 754 N N . ALA A 1 100 ? -19.931 4.406 -1.548 1.00 86.06 100 ALA A N 1
ATOM 755 C CA . ALA A 1 100 ? -19.655 5.504 -2.470 1.00 86.06 100 ALA A CA 1
ATOM 756 C C . ALA A 1 100 ? -18.508 5.100 -3.413 1.00 86.06 100 ALA A C 1
ATOM 758 O O . ALA A 1 100 ? -17.485 4.584 -2.973 1.00 86.06 100 ALA A O 1
ATOM 759 N N . GLY A 1 101 ? -18.677 5.318 -4.718 1.00 79.62 101 GLY A N 1
ATOM 760 C CA . GLY A 1 101 ? -17.743 4.817 -5.738 1.00 79.62 101 GLY A CA 1
ATOM 761 C C . GLY A 1 101 ? -18.077 3.419 -6.278 1.00 79.62 101 GLY A C 1
ATOM 762 O O . GLY A 1 101 ? -17.404 2.956 -7.194 1.00 79.62 101 GLY A O 1
ATOM 763 N N . GLY A 1 102 ? -19.143 2.783 -5.776 1.00 83.12 102 GLY A N 1
ATOM 764 C CA . GLY A 1 102 ? -19.673 1.518 -6.286 1.00 83.12 102 GLY A CA 1
ATOM 765 C C . GLY A 1 102 ? -19.376 0.311 -5.390 1.00 83.12 102 GLY A C 1
ATOM 766 O O . GLY A 1 102 ? -18.478 0.326 -4.551 1.00 83.12 102 GLY A O 1
ATOM 767 N N . GLY A 1 103 ? -20.149 -0.760 -5.592 1.00 82.56 103 GLY A N 1
ATOM 768 C CA . GLY A 1 103 ? -20.093 -1.979 -4.782 1.00 82.56 103 GLY A CA 1
ATOM 769 C C . GLY A 1 103 ? -20.950 -1.920 -3.507 1.00 82.56 103 GLY A C 1
ATOM 770 O O . GLY A 1 103 ? -21.504 -0.874 -3.172 1.00 82.56 103 GLY A O 1
ATOM 771 N N . PRO A 1 104 ? -21.111 -3.056 -2.806 1.00 88.12 104 PRO A N 1
ATOM 772 C CA . PRO A 1 104 ? -21.876 -3.113 -1.567 1.00 88.12 104 PRO A CA 1
ATOM 773 C C . PRO A 1 104 ? -21.115 -2.469 -0.401 1.00 88.12 104 PRO A C 1
ATOM 775 O O . PRO A 1 104 ? -19.879 -2.476 -0.365 1.00 88.12 104 PRO A O 1
ATOM 778 N N . GLU A 1 105 ? -21.880 -1.980 0.575 1.00 92.44 105 GLU A N 1
ATOM 779 C CA . GLU A 1 105 ? -21.387 -1.503 1.869 1.00 92.44 105 GLU A CA 1
ATOM 780 C C . GLU A 1 105 ? -20.525 -2.571 2.571 1.00 92.44 105 GLU A C 1
ATOM 782 O O . GLU A 1 105 ? -20.894 -3.747 2.646 1.00 92.44 105 GLU A O 1
ATOM 787 N N . CYS A 1 106 ? -19.380 -2.159 3.117 1.00 92.12 106 CYS A N 1
ATOM 788 C CA . CYS A 1 106 ? -18.454 -3.020 3.851 1.00 92.12 106 CYS A CA 1
ATOM 789 C C . CYS A 1 106 ? -18.818 -3.040 5.346 1.00 92.12 106 CYS A C 1
ATOM 791 O O . CYS A 1 106 ? -18.158 -2.415 6.177 1.00 92.12 106 CYS A O 1
ATOM 793 N N . LYS A 1 107 ? -19.890 -3.762 5.690 1.00 91.44 107 LYS A N 1
ATOM 794 C CA . LYS A 1 107 ? -20.427 -3.827 7.066 1.00 91.44 107 LYS A CA 1
ATOM 795 C C . LYS A 1 107 ? -19.435 -4.388 8.085 1.00 91.44 107 LYS A C 1
ATOM 797 O O . LYS A 1 107 ? -19.424 -3.963 9.235 1.00 91.44 107 LYS A O 1
ATOM 802 N N . ASP A 1 108 ? -18.563 -5.285 7.637 1.00 94.62 108 ASP A N 1
ATOM 803 C CA . ASP A 1 108 ? -17.582 -5.969 8.483 1.00 94.62 108 ASP A CA 1
ATOM 804 C C . ASP A 1 108 ? -16.195 -5.308 8.453 1.00 94.62 108 ASP A C 1
ATOM 806 O O . ASP A 1 108 ? -15.188 -5.927 8.813 1.00 94.62 108 ASP A O 1
ATOM 810 N N . PHE A 1 109 ? -16.107 -4.049 8.003 1.00 97.25 109 PHE A N 1
ATOM 811 C CA . PHE A 1 109 ? -14.825 -3.358 7.890 1.00 97.25 109 PHE A CA 1
ATOM 812 C C . PHE A 1 109 ? -14.099 -3.294 9.238 1.00 97.25 109 PHE A C 1
ATOM 814 O O . PHE A 1 109 ? -12.981 -3.784 9.344 1.00 97.25 109 PHE A O 1
ATOM 821 N N . PHE A 1 110 ? -14.731 -2.744 10.278 1.00 97.94 110 PHE A N 1
ATOM 822 C CA . PHE A 1 110 ? -14.093 -2.565 11.590 1.00 97.94 110 PHE A CA 1
ATOM 823 C C . PHE A 1 110 ? -13.996 -3.859 12.408 1.00 97.94 110 PHE A C 1
ATOM 825 O O . PHE A 1 110 ? -13.096 -3.999 13.230 1.00 97.94 110 PHE A O 1
ATOM 832 N N . SER A 1 111 ? -14.896 -4.818 12.184 1.00 97.25 111 SER A N 1
ATOM 833 C CA . SER A 1 111 ? -14.914 -6.090 12.916 1.00 97.25 111 SER A CA 1
ATOM 834 C C . SER A 1 111 ? -13.958 -7.132 12.335 1.00 97.25 111 SER A C 1
ATOM 836 O O . SER A 1 111 ? -13.479 -7.985 13.080 1.00 97.25 111 SER A O 1
ATOM 838 N N . VAL A 1 112 ? -13.673 -7.080 11.028 1.00 96.75 112 VAL A N 1
ATOM 839 C CA . VAL A 1 112 ? -12.913 -8.132 10.339 1.00 96.75 112 VAL A CA 1
ATOM 840 C C . VAL A 1 112 ? -11.773 -7.577 9.487 1.00 96.75 112 VAL A C 1
ATOM 842 O O . VAL A 1 112 ? -10.627 -7.986 9.663 1.00 96.75 112 VAL A O 1
ATOM 845 N N . THR A 1 113 ? -12.050 -6.659 8.558 1.00 97.44 113 THR A N 1
ATOM 846 C CA . THR A 1 113 ? -11.046 -6.233 7.564 1.00 97.44 113 THR A CA 1
ATOM 847 C C . THR A 1 113 ? -9.955 -5.344 8.166 1.00 97.44 113 THR A C 1
ATOM 849 O O . THR A 1 113 ? -8.775 -5.574 7.918 1.00 97.44 113 THR A O 1
ATOM 852 N N . LEU A 1 114 ? -10.311 -4.357 8.987 1.00 98.25 114 LEU A N 1
ATOM 853 C CA . LEU A 1 114 ? -9.360 -3.450 9.628 1.00 98.25 114 LEU A CA 1
ATOM 854 C C . LEU A 1 114 ? -8.422 -4.178 10.610 1.00 98.25 114 LEU A C 1
ATOM 856 O O . LEU A 1 114 ? -7.217 -3.952 10.505 1.00 98.25 114 LEU A O 1
ATOM 860 N N . PRO A 1 115 ? -8.892 -5.072 11.508 1.00 98.25 115 PRO A N 1
ATOM 861 C CA . PRO A 1 115 ? -7.995 -5.872 12.344 1.00 98.25 115 PRO A CA 1
ATOM 862 C C . PRO A 1 115 ? -6.960 -6.670 11.540 1.00 98.25 115 PRO A C 1
ATOM 864 O O . PRO A 1 115 ? -5.795 -6.726 11.925 1.00 98.25 115 PRO A O 1
ATOM 867 N N . ASP A 1 116 ? -7.357 -7.242 10.400 1.00 97.94 116 ASP A N 1
ATOM 868 C CA . ASP A 1 116 ? -6.458 -7.976 9.503 1.00 97.94 116 ASP A CA 1
ATOM 869 C C . ASP A 1 116 ? -5.451 -7.051 8.788 1.00 97.94 116 ASP A C 1
ATOM 871 O O . ASP A 1 116 ? -4.275 -7.403 8.677 1.00 97.94 116 ASP A O 1
ATOM 875 N N . ILE A 1 117 ? -5.858 -5.839 8.385 1.00 98.44 117 ILE A N 1
ATOM 876 C CA . ILE A 1 117 ? -4.945 -4.801 7.866 1.00 98.44 117 ILE A CA 1
ATOM 877 C C . ILE A 1 117 ? -3.926 -4.394 8.941 1.00 98.44 117 ILE A C 1
ATOM 879 O O . ILE A 1 117 ? -2.727 -4.353 8.664 1.00 98.44 117 ILE A O 1
ATOM 883 N N . ILE A 1 118 ? -4.375 -4.129 10.171 1.00 98.50 118 ILE A N 1
ATOM 884 C CA . ILE A 1 118 ? -3.500 -3.769 11.296 1.00 98.50 118 ILE A CA 1
ATOM 885 C C . ILE A 1 118 ? -2.515 -4.902 11.580 1.00 98.50 118 ILE A C 1
ATOM 887 O O . ILE A 1 118 ? -1.313 -4.661 11.678 1.00 98.50 118 ILE A O 1
ATOM 891 N N . HIS A 1 119 ? -2.991 -6.146 11.641 1.00 97.81 119 HIS A N 1
ATOM 892 C CA . HIS A 1 119 ? -2.135 -7.310 11.841 1.00 97.81 119 HIS A CA 1
ATOM 893 C C . HIS A 1 119 ? -1.077 -7.436 10.735 1.00 97.81 119 HIS A C 1
ATOM 895 O O . HIS A 1 119 ? 0.104 -7.633 11.019 1.00 97.81 119 HIS A O 1
ATOM 901 N N . ALA A 1 120 ? -1.476 -7.250 9.474 1.00 97.56 120 ALA A N 1
ATOM 902 C CA . ALA A 1 120 ? -0.559 -7.247 8.341 1.00 97.56 120 ALA A CA 1
ATOM 903 C C . ALA A 1 120 ? 0.512 -6.156 8.461 1.00 97.56 120 ALA A C 1
ATOM 905 O O . ALA A 1 120 ? 1.678 -6.417 8.165 1.00 97.56 120 ALA A O 1
ATOM 906 N N . ALA A 1 121 ? 0.131 -4.951 8.889 1.00 98.00 121 ALA A N 1
ATOM 907 C CA . ALA A 1 121 ? 1.048 -3.831 9.036 1.00 98.00 121 ALA A CA 1
ATOM 908 C C . ALA A 1 121 ? 2.043 -4.046 10.184 1.00 98.00 121 ALA A C 1
ATOM 910 O O . ALA A 1 121 ? 3.244 -3.857 9.988 1.00 98.00 121 ALA A O 1
ATOM 911 N N . LEU A 1 122 ? 1.560 -4.485 11.351 1.00 97.62 122 LEU A N 1
ATOM 912 C CA . LEU A 1 122 ? 2.377 -4.680 12.551 1.00 97.62 122 LEU A CA 1
ATOM 913 C C . LEU A 1 122 ? 3.322 -5.889 12.453 1.00 97.62 122 LEU A C 1
ATOM 915 O O . LEU A 1 122 ? 4.378 -5.889 13.080 1.00 97.62 122 LEU A O 1
ATOM 919 N N . ASN A 1 123 ? 3.005 -6.882 11.619 1.00 96.25 123 ASN A N 1
ATOM 920 C CA . ASN A 1 123 ? 3.881 -8.030 11.361 1.00 96.25 123 ASN A CA 1
ATOM 921 C C . ASN A 1 123 ? 4.997 -7.757 10.339 1.00 96.25 123 ASN A C 1
ATOM 923 O O . ASN A 1 123 ? 5.738 -8.682 10.003 1.00 96.25 123 ASN A O 1
ATOM 927 N N . LEU A 1 124 ? 5.137 -6.529 9.823 1.00 95.81 124 LEU A N 1
ATOM 928 C CA . LEU A 1 124 ? 6.090 -6.209 8.754 1.00 95.81 124 LEU A CA 1
ATOM 929 C C . LEU A 1 124 ? 7.516 -6.692 9.062 1.00 95.81 124 LEU A C 1
ATOM 931 O O . LEU A 1 124 ? 8.151 -7.312 8.210 1.00 95.81 124 LEU A O 1
ATOM 935 N N . GLN A 1 125 ? 8.002 -6.450 10.282 1.00 95.44 125 GLN A N 1
ATOM 936 C CA . GLN A 1 125 ? 9.350 -6.844 10.694 1.00 95.44 125 GLN A CA 1
ATOM 937 C C . GLN A 1 125 ? 9.532 -8.371 10.698 1.00 95.44 125 GLN A C 1
ATOM 939 O O . GLN A 1 125 ? 10.549 -8.874 10.224 1.00 95.44 125 GLN A O 1
ATOM 944 N N . GLU A 1 126 ? 8.545 -9.119 11.194 1.00 95.56 126 GLU A N 1
ATOM 945 C CA . GLU A 1 126 ? 8.599 -10.584 11.225 1.00 95.56 126 GLU A CA 1
ATOM 946 C C . GLU A 1 126 ? 8.490 -11.188 9.821 1.00 95.56 126 GLU A C 1
ATOM 948 O O . GLU A 1 126 ? 9.215 -12.125 9.493 1.00 95.56 126 GLU A O 1
ATOM 953 N N . ILE A 1 127 ? 7.667 -10.600 8.946 1.00 94.75 127 ILE A N 1
ATOM 954 C CA . ILE A 1 127 ? 7.574 -11.004 7.535 1.00 94.75 127 ILE A CA 1
ATOM 955 C C . ILE A 1 127 ? 8.915 -10.785 6.827 1.00 94.75 127 ILE A C 1
ATOM 957 O O . ILE A 1 127 ? 9.368 -11.655 6.084 1.00 94.75 127 ILE A O 1
ATOM 961 N N . MET A 1 128 ? 9.574 -9.650 7.067 1.00 94.62 128 MET A N 1
ATOM 962 C CA . MET A 1 128 ? 10.894 -9.362 6.506 1.00 94.62 128 MET A CA 1
ATOM 963 C C . MET A 1 128 ? 11.951 -10.376 6.957 1.00 94.62 128 MET A C 1
ATOM 965 O O . MET A 1 128 ? 12.648 -10.935 6.107 1.00 94.62 128 MET A O 1
ATOM 969 N N . LYS A 1 129 ? 11.999 -10.698 8.258 1.00 94.50 129 LYS A N 1
ATOM 970 C CA . LYS A 1 129 ? 12.877 -11.749 8.802 1.00 94.50 129 LYS A CA 1
ATOM 971 C C . LYS A 1 129 ? 12.591 -13.113 8.171 1.00 94.50 129 LYS A C 1
ATOM 973 O O . LYS A 1 129 ? 13.517 -13.771 7.710 1.00 94.50 129 LYS A O 1
ATOM 978 N N . ALA A 1 130 ? 11.321 -13.514 8.084 1.00 92.94 130 ALA A N 1
ATOM 979 C CA . ALA A 1 130 ? 10.917 -14.783 7.473 1.00 92.94 130 ALA A CA 1
ATOM 980 C C . ALA A 1 130 ? 11.308 -14.879 5.986 1.00 92.94 130 ALA A C 1
ATOM 982 O O . ALA A 1 130 ? 11.596 -15.963 5.483 1.00 92.94 130 ALA A O 1
ATOM 983 N N . CYS A 1 131 ? 11.361 -13.742 5.287 1.00 90.00 131 CYS A N 1
ATOM 984 C CA . CYS A 1 131 ? 11.804 -13.656 3.897 1.00 90.00 131 CYS A CA 1
ATOM 985 C C . CYS A 1 131 ? 13.331 -13.513 3.738 1.00 90.00 131 CYS A C 1
ATOM 987 O O . CYS A 1 131 ? 13.796 -13.392 2.606 1.00 90.00 131 CYS A O 1
ATOM 989 N N . ASN A 1 132 ? 14.111 -13.520 4.829 1.00 91.06 132 ASN A N 1
ATOM 990 C CA . ASN A 1 132 ? 15.552 -13.228 4.842 1.00 91.06 132 ASN A CA 1
ATOM 991 C C . ASN A 1 132 ? 15.896 -11.874 4.187 1.00 91.06 132 ASN A C 1
ATOM 993 O O . ASN A 1 132 ? 16.847 -11.763 3.410 1.00 91.06 132 ASN A O 1
ATOM 997 N N . LEU A 1 133 ? 15.085 -10.850 4.465 1.00 89.12 133 LEU A N 1
ATOM 998 C CA . LEU A 1 133 ? 15.259 -9.490 3.964 1.00 89.12 133 LEU A CA 1
ATOM 999 C C . LEU A 1 133 ? 15.494 -8.534 5.131 1.00 89.12 133 LEU A C 1
ATOM 1001 O O . LEU A 1 133 ? 14.567 -8.220 5.868 1.00 89.12 133 LEU A O 1
ATOM 1005 N N . ASP A 1 134 ? 16.707 -7.999 5.249 1.00 86.06 134 ASP A N 1
ATOM 1006 C CA . ASP A 1 134 ? 17.004 -6.987 6.271 1.00 86.06 134 ASP A CA 1
ATOM 1007 C C . ASP A 1 134 ? 16.564 -5.583 5.841 1.00 86.06 134 ASP A C 1
ATOM 1009 O O . ASP A 1 134 ? 16.253 -4.732 6.672 1.00 86.06 134 ASP A O 1
ATOM 1013 N N . ARG A 1 135 ? 16.570 -5.308 4.529 1.00 89.38 135 ARG A N 1
ATOM 1014 C CA . ARG A 1 135 ? 16.274 -3.987 3.959 1.00 89.38 135 ARG A CA 1
ATOM 1015 C C . ARG A 1 135 ? 15.632 -4.103 2.581 1.00 89.38 135 ARG A C 1
ATOM 1017 O O . ARG A 1 135 ? 15.859 -5.070 1.859 1.00 89.38 135 ARG A O 1
ATOM 1024 N N . ILE A 1 136 ? 14.883 -3.071 2.191 1.00 90.56 136 ILE A N 1
ATOM 1025 C CA . ILE A 1 136 ? 14.314 -2.943 0.843 1.00 90.56 136 ILE A CA 1
ATOM 1026 C C . ILE A 1 136 ? 15.135 -1.901 0.066 1.00 90.56 136 ILE A C 1
ATOM 1028 O O . ILE A 1 136 ? 15.150 -0.734 0.468 1.00 90.56 136 ILE A O 1
ATOM 1032 N N . PRO A 1 137 ? 15.832 -2.279 -1.022 1.00 88.94 137 PRO A N 1
ATOM 1033 C CA . PRO A 1 137 ? 16.664 -1.349 -1.782 1.00 88.94 137 PRO A CA 1
ATOM 1034 C C . PRO A 1 137 ? 15.813 -0.354 -2.582 1.00 88.94 137 PRO A C 1
ATOM 1036 O O . PRO A 1 137 ? 14.812 -0.730 -3.196 1.00 88.94 137 PRO A O 1
ATOM 1039 N N . LEU A 1 138 ? 16.234 0.914 -2.626 1.00 87.44 138 LEU A N 1
ATOM 1040 C CA . LEU A 1 138 ? 15.600 1.921 -3.477 1.00 87.44 138 LEU A CA 1
ATOM 1041 C C . LEU A 1 138 ? 16.085 1.798 -4.926 1.00 87.44 138 LEU A C 1
ATOM 1043 O O . LEU A 1 138 ? 17.284 1.802 -5.215 1.00 87.44 138 LEU A O 1
ATOM 1047 N N . LEU A 1 139 ? 15.144 1.774 -5.873 1.00 88.19 139 LEU A N 1
ATOM 1048 C CA . LEU A 1 139 ? 15.445 1.812 -7.305 1.00 88.19 139 LEU A CA 1
ATOM 1049 C C . LEU A 1 139 ? 15.724 3.253 -7.760 1.00 88.19 139 LEU A C 1
ATOM 1051 O O . LEU A 1 139 ? 14.917 3.862 -8.464 1.00 88.19 139 LEU A O 1
ATOM 1055 N N . LYS A 1 140 ? 16.872 3.804 -7.353 1.00 84.38 140 LYS A N 1
ATOM 1056 C CA . LYS A 1 140 ? 17.317 5.156 -7.732 1.00 84.38 140 LYS A CA 1
ATOM 1057 C C . LYS A 1 140 ? 17.440 5.346 -9.241 1.00 84.38 140 LYS A C 1
ATOM 1059 O O . LYS A 1 140 ? 17.552 4.372 -9.993 1.00 84.38 140 LYS A O 1
ATOM 1064 N N . GLU A 1 141 ? 17.519 6.605 -9.663 1.00 84.94 141 GLU A N 1
ATOM 1065 C CA . GLU A 1 141 ? 17.860 6.957 -11.036 1.00 84.94 141 GLU A CA 1
ATOM 1066 C C . GLU A 1 141 ? 19.172 6.295 -11.485 1.00 84.94 141 GLU A C 1
ATOM 1068 O O . GLU A 1 141 ? 20.133 6.136 -10.720 1.00 84.94 141 GLU A O 1
ATOM 1073 N N . ILE A 1 142 ? 19.177 5.846 -12.738 1.00 85.88 142 ILE A N 1
ATOM 1074 C CA . ILE A 1 142 ? 20.325 5.234 -13.392 1.00 85.88 142 ILE A CA 1
ATOM 1075 C C . ILE A 1 142 ? 21.097 6.355 -14.095 1.00 85.88 142 ILE A C 1
ATOM 1077 O O . ILE A 1 142 ? 20.710 6.828 -15.160 1.00 85.88 142 ILE A O 1
ATOM 1081 N N . LYS A 1 143 ? 22.203 6.791 -13.485 1.00 84.62 143 LYS A N 1
ATOM 1082 C CA . LYS A 1 143 ? 23.030 7.908 -13.983 1.00 84.62 143 LYS A CA 1
ATOM 1083 C C . LYS A 1 143 ? 24.091 7.482 -15.010 1.00 84.62 143 LYS A C 1
ATOM 1085 O O . LYS A 1 143 ? 24.964 8.269 -15.352 1.00 84.62 143 LYS A O 1
ATOM 1090 N N . THR A 1 144 ? 24.035 6.247 -15.510 1.00 81.06 144 THR A N 1
ATOM 1091 C CA . THR A 1 144 ? 24.982 5.747 -16.518 1.00 81.06 144 THR A CA 1
ATOM 1092 C C . THR A 1 144 ? 24.685 6.335 -17.899 1.00 81.06 144 THR A C 1
ATOM 1094 O O . THR A 1 144 ? 23.531 6.642 -18.222 1.00 81.06 144 THR A O 1
ATOM 1097 N N . SER A 1 145 ? 25.738 6.493 -18.707 1.00 79.06 145 SER A N 1
ATOM 1098 C CA . SER A 1 145 ? 25.660 6.841 -20.135 1.00 79.06 145 SER A CA 1
ATOM 1099 C C . SER A 1 145 ? 25.314 5.638 -21.016 1.00 79.06 145 SER A C 1
ATOM 1101 O O . SER A 1 145 ? 24.919 5.808 -22.161 1.00 79.06 145 SER A O 1
ATOM 1103 N N . THR A 1 146 ? 25.435 4.424 -20.479 1.00 81.88 146 THR A N 1
ATOM 1104 C CA . THR A 1 146 ? 25.075 3.173 -21.147 1.00 81.88 146 THR A CA 1
ATOM 1105 C C . THR A 1 146 ? 23.733 2.641 -20.653 1.00 81.88 146 THR A C 1
ATOM 1107 O O . THR A 1 146 ? 23.302 2.940 -19.532 1.00 81.88 146 THR A O 1
ATOM 1110 N N . SER A 1 147 ? 23.095 1.814 -21.486 1.00 85.25 147 SER A N 1
ATOM 1111 C CA . SER A 1 147 ? 21.896 1.061 -21.117 1.00 85.25 147 SER A CA 1
ATOM 1112 C C . SER A 1 147 ? 22.147 0.212 -19.874 1.00 85.25 147 SER A C 1
ATOM 1114 O O . SER A 1 147 ? 23.114 -0.546 -19.807 1.00 85.25 147 SER A O 1
ATOM 1116 N N . SER A 1 148 ? 21.273 0.335 -18.881 1.00 87.19 148 SER A N 1
ATOM 1117 C CA . SER A 1 148 ? 21.380 -0.388 -17.617 1.00 87.19 148 SER A CA 1
ATOM 1118 C C . SER A 1 148 ? 20.008 -0.538 -16.967 1.00 87.19 148 SER A C 1
ATOM 1120 O O . SER A 1 148 ? 19.075 0.220 -17.242 1.00 87.19 148 SER A O 1
ATOM 1122 N N . PHE A 1 149 ? 19.870 -1.533 -16.095 1.00 90.06 149 PHE A N 1
ATOM 1123 C CA . PHE A 1 149 ? 18.649 -1.764 -15.338 1.00 90.06 149 PHE A CA 1
ATOM 1124 C C . PHE A 1 149 ? 18.957 -2.110 -13.882 1.00 90.06 149 PHE A C 1
ATOM 1126 O O . PHE A 1 149 ? 20.018 -2.630 -13.541 1.00 90.06 149 PHE A O 1
ATOM 1133 N N . ARG A 1 150 ? 17.991 -1.827 -13.012 1.00 88.94 150 ARG A N 1
ATOM 1134 C CA . ARG A 1 150 ? 17.957 -2.244 -11.611 1.00 88.94 150 ARG A CA 1
ATOM 1135 C C . ARG A 1 150 ? 16.679 -3.029 -11.375 1.00 88.94 150 ARG A C 1
ATOM 1137 O O . ARG A 1 150 ? 15.628 -2.665 -11.898 1.00 88.94 150 ARG A O 1
ATOM 1144 N N . LYS A 1 151 ? 16.768 -4.090 -10.579 1.00 91.00 151 LYS A N 1
ATOM 1145 C CA . LYS A 1 151 ? 15.650 -4.987 -10.283 1.00 91.00 151 LYS A CA 1
ATOM 1146 C C . LYS A 1 151 ? 15.574 -5.250 -8.785 1.00 91.00 151 LYS A C 1
ATOM 1148 O O . LYS A 1 151 ? 16.596 -5.519 -8.163 1.00 91.00 151 LYS A O 1
ATOM 1153 N N . VAL A 1 152 ? 14.362 -5.237 -8.241 1.00 91.75 152 VAL A N 1
ATOM 1154 C CA . VAL A 1 152 ? 14.052 -5.783 -6.916 1.00 91.75 152 VAL A CA 1
ATOM 1155 C C . VAL A 1 152 ? 12.904 -6.776 -7.051 1.00 91.75 152 VAL A C 1
ATOM 1157 O O . VAL A 1 152 ? 11.988 -6.576 -7.848 1.00 91.75 152 VAL A O 1
ATOM 1160 N N . VAL A 1 153 ? 12.978 -7.876 -6.309 1.00 93.25 153 VAL A N 1
ATOM 1161 C CA . VAL A 1 153 ? 11.927 -8.895 -6.255 1.00 93.25 153 VAL A CA 1
ATOM 1162 C C . VAL A 1 153 ? 11.437 -8.963 -4.822 1.00 93.25 153 VAL A C 1
ATOM 1164 O O . VAL A 1 153 ? 12.244 -9.153 -3.918 1.00 93.25 153 VAL A O 1
ATOM 1167 N N . LEU A 1 154 ? 10.135 -8.789 -4.619 1.00 94.75 154 LEU A N 1
ATOM 1168 C CA . LEU A 1 154 ? 9.512 -8.774 -3.301 1.00 94.75 154 LEU A CA 1
ATOM 1169 C C . LEU A 1 154 ? 8.449 -9.876 -3.217 1.00 94.75 154 LEU A C 1
ATOM 1171 O O . LEU A 1 154 ? 7.609 -9.962 -4.116 1.00 94.75 154 LEU A O 1
ATOM 1175 N N . PRO A 1 155 ? 8.433 -10.699 -2.157 1.00 95.81 155 PRO A N 1
ATOM 1176 C CA . PRO A 1 155 ? 7.323 -11.613 -1.893 1.00 95.81 155 PRO A CA 1
ATOM 1177 C C . PRO A 1 155 ? 5.991 -10.857 -1.792 1.00 95.81 155 PRO A C 1
ATOM 1179 O O . PRO A 1 155 ? 5.928 -9.788 -1.180 1.00 95.81 155 PRO A O 1
ATOM 1182 N N . ARG A 1 156 ? 4.902 -11.398 -2.354 1.00 96.25 156 ARG A N 1
ATOM 1183 C CA . ARG A 1 156 ? 3.590 -10.720 -2.331 1.00 96.25 156 ARG A CA 1
ATOM 1184 C C . ARG A 1 156 ? 3.054 -10.524 -0.909 1.00 96.25 156 ARG A C 1
ATOM 1186 O O . ARG A 1 156 ? 2.431 -9.499 -0.640 1.00 96.25 156 ARG A O 1
ATOM 1193 N N . VAL A 1 157 ? 3.367 -11.431 0.020 1.00 96.25 157 VAL A N 1
ATOM 1194 C CA . VAL A 1 157 ? 3.059 -11.264 1.453 1.00 96.25 157 VAL A CA 1
ATOM 1195 C C . VAL A 1 157 ? 3.730 -10.020 2.057 1.00 96.25 157 VAL A C 1
ATOM 1197 O O . VAL A 1 157 ? 3.094 -9.278 2.807 1.00 96.25 157 VAL A O 1
ATOM 1200 N N . LEU A 1 158 ? 4.976 -9.724 1.666 1.00 96.19 158 LEU A N 1
ATOM 1201 C CA . LEU A 1 158 ? 5.679 -8.508 2.074 1.00 96.19 158 LEU A CA 1
ATOM 1202 C C . LEU A 1 158 ? 5.032 -7.273 1.439 1.00 96.19 158 LEU A C 1
ATOM 1204 O O . LEU A 1 158 ? 4.771 -6.297 2.134 1.00 96.19 158 LEU A O 1
ATOM 1208 N N . VAL A 1 159 ? 4.698 -7.329 0.145 1.00 96.62 159 VAL A N 1
ATOM 1209 C CA . VAL A 1 159 ? 3.991 -6.236 -0.549 1.00 96.62 159 VAL A CA 1
ATOM 1210 C C . VAL A 1 159 ? 2.656 -5.923 0.131 1.00 96.62 159 VAL A C 1
ATOM 1212 O O . VAL A 1 159 ? 2.350 -4.756 0.359 1.00 96.62 159 VAL A O 1
ATOM 1215 N N . ARG A 1 160 ? 1.890 -6.943 0.533 1.00 97.31 160 ARG A N 1
ATOM 1216 C CA . ARG A 1 160 ? 0.648 -6.767 1.297 1.00 97.31 160 ARG A CA 1
ATOM 1217 C C . ARG A 1 160 ? 0.885 -6.034 2.620 1.00 97.31 160 ARG A C 1
ATOM 1219 O O . ARG A 1 160 ? 0.133 -5.117 2.938 1.00 97.31 160 ARG A O 1
ATOM 1226 N N . SER A 1 161 ? 1.920 -6.409 3.370 1.00 97.38 161 SER A N 1
ATOM 1227 C CA . SER A 1 161 ? 2.279 -5.747 4.631 1.00 97.38 161 SER A CA 1
ATOM 1228 C C . SER A 1 161 ? 2.724 -4.292 4.425 1.00 97.38 161 SER A C 1
ATOM 1230 O O . SER A 1 161 ? 2.313 -3.400 5.170 1.00 97.38 161 SER A O 1
ATOM 1232 N N . LEU A 1 162 ? 3.491 -4.017 3.365 1.00 96.75 162 LEU A N 1
ATOM 1233 C CA . LEU A 1 162 ? 3.858 -2.654 2.980 1.00 96.75 162 LEU A CA 1
ATOM 1234 C C . LEU A 1 162 ? 2.613 -1.836 2.625 1.00 96.75 162 LEU A C 1
ATOM 1236 O O . LEU A 1 162 ? 2.431 -0.756 3.172 1.00 96.75 162 LEU A O 1
ATOM 1240 N N . MET A 1 163 ? 1.707 -2.364 1.798 1.00 97.25 163 MET A N 1
ATOM 1241 C CA . MET A 1 163 ? 0.449 -1.692 1.454 1.00 97.25 163 MET A CA 1
ATOM 1242 C C . MET A 1 163 ? -0.427 -1.416 2.680 1.00 97.25 163 MET A C 1
ATOM 1244 O O . MET A 1 163 ? -1.058 -0.365 2.744 1.00 97.25 163 MET A O 1
ATOM 1248 N N . ALA A 1 164 ? -0.457 -2.317 3.665 1.00 98.06 164 ALA A N 1
ATOM 1249 C CA . ALA A 1 164 ? -1.175 -2.088 4.917 1.00 98.06 164 ALA A CA 1
ATOM 1250 C C . ALA A 1 164 ? -0.580 -0.904 5.704 1.00 98.06 164 ALA A C 1
ATOM 1252 O O . ALA A 1 164 ? -1.319 -0.062 6.209 1.00 98.06 164 ALA A O 1
ATOM 1253 N N . ASN A 1 165 ? 0.750 -0.777 5.725 1.00 97.75 165 ASN A N 1
ATOM 1254 C CA . ASN A 1 165 ? 1.438 0.388 6.285 1.00 97.75 165 ASN A CA 1
ATOM 1255 C C . ASN A 1 165 ? 1.152 1.681 5.487 1.00 97.75 165 ASN A C 1
ATOM 1257 O O . ASN A 1 165 ? 0.954 2.739 6.084 1.00 97.75 165 ASN A O 1
ATOM 1261 N N . MET A 1 166 ? 1.036 1.607 4.152 1.00 96.62 166 MET A N 1
ATOM 1262 C CA . MET A 1 166 ? 0.607 2.750 3.326 1.00 96.62 166 MET A CA 1
ATOM 1263 C C . MET A 1 166 ? -0.834 3.174 3.651 1.00 96.62 166 MET A C 1
ATOM 1265 O O . MET A 1 166 ? -1.111 4.369 3.757 1.00 96.62 166 MET A O 1
ATOM 1269 N N . PHE A 1 167 ? -1.736 2.199 3.818 1.00 97.81 167 PHE A N 1
ATOM 1270 C CA . PHE A 1 167 ? -3.144 2.409 4.164 1.00 97.81 167 PHE A CA 1
ATOM 1271 C C . PHE A 1 167 ? -3.300 3.044 5.547 1.00 97.81 167 PHE A C 1
ATOM 1273 O O . PHE A 1 167 ? -4.106 3.948 5.718 1.00 97.81 167 PHE A O 1
ATOM 1280 N N . LEU A 1 168 ? -2.508 2.611 6.527 1.00 97.88 168 LEU A N 1
ATOM 1281 C CA . LEU A 1 168 ? -2.514 3.167 7.883 1.00 97.88 168 LEU A CA 1
ATOM 1282 C C . LEU A 1 168 ? -1.650 4.432 8.021 1.00 97.88 168 LEU A C 1
ATOM 1284 O O . LEU A 1 168 ? -1.536 4.972 9.120 1.00 97.88 168 LEU A O 1
ATOM 1288 N N . CYS A 1 169 ? -1.057 4.911 6.923 1.00 96.25 169 CYS A N 1
ATOM 1289 C CA . CYS A 1 169 ? -0.184 6.085 6.884 1.00 96.25 169 CYS A CA 1
ATOM 1290 C C . CYS A 1 169 ? 0.961 6.030 7.913 1.00 96.25 169 CYS A C 1
ATOM 1292 O O . CYS A 1 169 ? 1.304 7.038 8.519 1.00 96.25 169 CYS A O 1
ATOM 1294 N N . THR A 1 170 ? 1.560 4.858 8.129 1.00 95.50 170 THR A N 1
ATOM 1295 C CA . THR A 1 170 ? 2.651 4.692 9.108 1.00 95.50 170 THR A CA 1
ATOM 1296 C C . THR A 1 170 ? 4.017 5.093 8.547 1.00 95.50 170 THR A C 1
ATOM 1298 O O . THR A 1 170 ? 4.960 5.326 9.304 1.00 95.50 170 THR A O 1
ATOM 1301 N N . PHE A 1 171 ? 4.153 5.188 7.221 1.00 91.19 171 PHE A N 1
ATOM 1302 C CA . PHE A 1 171 ? 5.373 5.688 6.599 1.00 91.19 171 PHE A CA 1
ATOM 1303 C C . PHE A 1 171 ? 5.516 7.195 6.813 1.00 91.19 171 PHE A C 1
ATOM 1305 O O . PHE A 1 171 ? 4.663 7.979 6.400 1.00 91.19 171 PHE A O 1
ATOM 1312 N N . LYS A 1 172 ? 6.649 7.610 7.384 1.00 80.88 172 LYS A N 1
ATOM 1313 C CA . LYS A 1 172 ? 7.060 9.018 7.387 1.00 80.88 172 LYS A CA 1
ATOM 1314 C C . LYS A 1 172 ? 7.442 9.452 5.970 1.00 80.88 172 LYS A C 1
ATOM 1316 O O . LYS A 1 172 ? 8.026 8.670 5.215 1.00 80.88 172 LYS A O 1
ATOM 1321 N N . HIS A 1 173 ? 7.150 10.709 5.628 1.00 69.12 173 HIS A N 1
ATOM 1322 C CA . HIS A 1 173 ? 7.591 11.305 4.365 1.00 69.12 173 HIS A CA 1
ATOM 1323 C C . HIS A 1 173 ? 9.117 11.236 4.266 1.00 69.12 173 HIS A C 1
ATOM 1325 O O . HIS A 1 173 ? 9.827 11.787 5.107 1.00 69.12 173 HIS A O 1
ATOM 1331 N N . GLN A 1 174 ? 9.619 10.539 3.250 1.00 64.31 174 GLN A N 1
ATOM 1332 C CA . GLN A 1 174 ? 11.050 10.380 3.019 1.00 64.31 174 GLN A CA 1
ATOM 1333 C C . GLN A 1 174 ? 11.507 11.379 1.965 1.00 64.31 174 GLN A C 1
ATOM 1335 O O . GLN A 1 174 ? 11.167 11.256 0.791 1.00 64.31 174 GLN A O 1
ATOM 1340 N N . GLN A 1 175 ? 12.310 12.351 2.391 1.00 57.59 175 GLN A N 1
ATOM 1341 C CA . GLN A 1 175 ? 13.167 13.108 1.486 1.00 57.59 175 GLN A CA 1
ATOM 1342 C C . GLN A 1 175 ? 14.471 12.320 1.354 1.00 57.59 175 GLN A C 1
ATOM 1344 O O . GLN A 1 175 ? 15.274 12.276 2.285 1.00 57.59 175 GLN A O 1
ATOM 1349 N N . VAL A 1 176 ? 14.647 11.626 0.232 1.00 55.75 176 VAL A N 1
ATOM 1350 C CA . VAL A 1 176 ? 15.871 10.873 -0.054 1.00 55.75 176 VAL A CA 1
ATOM 1351 C C . VAL A 1 176 ? 16.730 11.716 -0.997 1.00 55.75 176 VAL A C 1
ATOM 1353 O O . VAL A 1 176 ? 16.647 11.593 -2.216 1.00 55.75 176 VAL A O 1
ATOM 1356 N N . GLY A 1 177 ? 17.541 12.609 -0.424 1.00 61.00 177 GLY A N 1
ATOM 1357 C CA . GLY A 1 177 ? 18.348 13.567 -1.188 1.00 61.00 177 GLY A CA 1
ATOM 1358 C C . GLY A 1 177 ? 17.523 14.719 -1.778 1.00 61.00 177 GLY A C 1
ATOM 1359 O O . GLY A 1 177 ? 16.571 15.179 -1.155 1.00 61.00 177 GLY A O 1
ATOM 1360 N N . GLU A 1 178 ? 17.916 15.199 -2.963 1.00 56.81 178 GLU A N 1
ATOM 1361 C CA . GLU A 1 178 ? 17.282 16.333 -3.668 1.00 56.81 178 GLU A CA 1
ATOM 1362 C C . GLU A 1 178 ? 16.120 15.917 -4.592 1.00 56.81 178 GLU A C 1
ATOM 1364 O O . GLU A 1 178 ? 15.401 16.771 -5.110 1.00 56.81 178 GLU A O 1
ATOM 1369 N N . GLU A 1 179 ? 15.923 14.614 -4.819 1.00 61.88 179 GLU A N 1
ATOM 1370 C CA . GLU A 1 179 ? 14.890 14.106 -5.725 1.00 61.88 179 GLU A CA 1
ATOM 1371 C C . GLU A 1 179 ? 13.598 13.792 -4.947 1.00 61.88 179 GLU A C 1
ATOM 1373 O O . GLU A 1 179 ? 13.618 12.964 -4.029 1.00 61.88 179 GLU A O 1
ATOM 1378 N N . PRO A 1 180 ? 12.452 14.407 -5.299 1.00 63.41 180 PRO A N 1
ATOM 1379 C CA . PRO A 1 180 ? 11.194 14.118 -4.627 1.00 63.41 180 PRO A CA 1
ATOM 1380 C C . PRO A 1 180 ? 10.748 12.684 -4.938 1.00 63.41 180 PRO A C 1
ATOM 1382 O O . PRO A 1 180 ? 10.450 12.338 -6.082 1.00 63.41 180 PRO A O 1
ATOM 1385 N N . MET A 1 181 ? 10.673 11.845 -3.906 1.00 75.44 181 MET A N 1
ATOM 1386 C CA . MET A 1 181 ? 10.056 10.522 -4.000 1.00 75.44 181 MET A CA 1
ATOM 1387 C C . MET A 1 181 ? 8.525 10.648 -4.040 1.00 75.44 181 MET A C 1
ATOM 1389 O O . MET A 1 181 ? 7.967 11.526 -3.372 1.00 75.44 181 MET A O 1
ATOM 1393 N N . PRO A 1 182 ? 7.817 9.778 -4.788 1.00 80.50 182 PRO A N 1
ATOM 1394 C CA . PRO A 1 182 ? 6.362 9.755 -4.757 1.00 80.50 182 PRO A CA 1
ATOM 1395 C C . PRO A 1 182 ? 5.857 9.459 -3.343 1.00 80.50 182 PRO A C 1
ATOM 1397 O O . PRO A 1 182 ? 6.500 8.751 -2.563 1.00 80.50 182 PRO A O 1
ATOM 1400 N N . THR A 1 183 ? 4.677 9.986 -3.021 1.00 82.25 183 THR A N 1
ATOM 1401 C CA . THR A 1 183 ? 4.035 9.758 -1.727 1.00 82.25 183 THR A CA 1
ATOM 1402 C C . THR A 1 183 ? 3.813 8.264 -1.493 1.00 82.25 183 THR A C 1
ATOM 1404 O O . THR A 1 183 ? 3.290 7.555 -2.351 1.00 82.25 183 THR A O 1
ATOM 1407 N N . CYS A 1 184 ? 4.200 7.791 -0.310 1.00 86.00 184 CYS A N 1
ATOM 1408 C CA . CYS A 1 184 ? 4.120 6.385 0.088 1.00 86.00 184 CYS A CA 1
ATOM 1409 C C . CYS A 1 184 ? 2.935 6.083 1.023 1.00 86.00 184 CYS A C 1
ATOM 1411 O O . CYS A 1 184 ? 2.883 5.015 1.621 1.00 86.00 184 CYS A O 1
ATOM 1413 N N . THR A 1 185 ? 1.976 7.000 1.163 1.00 92.62 185 THR A N 1
ATOM 1414 C CA . THR A 1 185 ? 0.811 6.849 2.048 1.00 92.62 185 THR A CA 1
ATOM 1415 C C . THR A 1 185 ? -0.494 7.063 1.293 1.00 92.62 185 THR A C 1
ATOM 1417 O O . THR A 1 185 ? -0.537 7.701 0.239 1.00 92.62 185 THR A O 1
ATOM 1420 N N . PHE A 1 186 ? -1.590 6.541 1.843 1.00 95.38 186 PHE A N 1
ATOM 1421 C CA . PHE A 1 186 ? -2.929 6.699 1.271 1.00 95.38 186 PHE A CA 1
ATOM 1422 C C . PHE A 1 186 ? -3.636 7.964 1.765 1.00 95.38 186 PHE A C 1
ATOM 1424 O O . PHE A 1 186 ? -4.835 8.114 1.559 1.00 95.38 186 PHE A O 1
ATOM 1431 N N . GLN A 1 187 ? -2.921 8.907 2.381 1.00 93.62 187 GLN A N 1
ATOM 1432 C CA . GLN A 1 187 ? -3.517 10.083 3.016 1.00 93.62 187 GLN A CA 1
ATOM 1433 C C . GLN A 1 187 ? -4.461 10.862 2.084 1.00 93.62 187 GLN A C 1
ATOM 1435 O O . GLN A 1 187 ? -5.564 11.239 2.484 1.00 93.62 187 GLN A O 1
ATOM 1440 N N . VAL A 1 188 ? -4.058 11.066 0.825 1.00 92.81 188 VAL A N 1
ATOM 1441 C CA . VAL A 1 188 ? -4.883 11.755 -0.184 1.00 92.81 188 VAL A CA 1
ATOM 1442 C C . VAL A 1 188 ? -6.169 10.978 -0.468 1.00 92.81 188 VAL A C 1
ATOM 1444 O O . VAL A 1 188 ? -7.245 11.576 -0.494 1.00 92.81 188 VAL A O 1
ATOM 1447 N N . LEU A 1 189 ? -6.064 9.655 -0.618 1.00 94.94 189 LEU A N 1
ATOM 1448 C CA . LEU A 1 189 ? -7.202 8.770 -0.856 1.00 94.94 189 LEU A CA 1
ATOM 1449 C C . LEU A 1 189 ? -8.164 8.788 0.337 1.00 94.94 189 LEU A C 1
ATOM 1451 O O . LEU A 1 189 ? -9.355 9.027 0.175 1.00 94.94 189 LEU A O 1
ATOM 1455 N N . LEU A 1 190 ? -7.642 8.607 1.552 1.00 96.06 190 LEU A N 1
ATOM 1456 C CA . LEU A 1 190 ? -8.424 8.544 2.791 1.00 96.06 190 LEU A CA 1
ATOM 1457 C C . LEU A 1 190 ? -9.182 9.842 3.085 1.00 96.06 190 LEU A C 1
ATOM 1459 O O . LEU A 1 190 ? -10.258 9.810 3.683 1.00 96.06 190 LEU A O 1
ATOM 1463 N N . LYS A 1 191 ? -8.643 10.986 2.657 1.00 95.06 191 LYS A N 1
ATOM 1464 C CA . LYS A 1 191 ? -9.249 12.304 2.863 1.00 95.06 191 LYS A CA 1
ATOM 1465 C C . LYS A 1 191 ? -10.291 12.662 1.799 1.00 95.06 191 LYS A C 1
ATOM 1467 O O . LYS A 1 191 ? -11.244 13.377 2.118 1.00 95.06 191 LYS A O 1
ATOM 1472 N N . ASN A 1 192 ? -10.098 12.237 0.549 1.00 94.38 192 ASN A N 1
ATOM 1473 C CA . ASN A 1 192 ? -10.901 12.676 -0.592 1.00 94.38 192 ASN A CA 1
ATOM 1474 C C . ASN A 1 192 ? -12.149 11.797 -0.781 1.00 94.38 192 ASN A C 1
ATOM 1476 O O . ASN A 1 192 ? -12.043 10.611 -1.057 1.00 94.38 192 ASN A O 1
ATOM 1480 N N . ALA A 1 193 ? -13.334 12.405 -0.674 1.00 94.31 193 ALA A N 1
ATOM 1481 C CA . ALA A 1 193 ? -14.625 11.719 -0.787 1.00 94.31 193 ALA A CA 1
ATOM 1482 C C . ALA A 1 193 ? -15.235 11.739 -2.202 1.00 94.31 193 ALA A C 1
ATOM 1484 O O . ALA A 1 193 ? -16.410 11.415 -2.375 1.00 94.31 193 ALA A O 1
ATOM 1485 N N . SER A 1 194 ? -14.482 12.160 -3.221 1.00 95.19 194 SER A N 1
ATOM 1486 C CA . SER A 1 194 ? -14.952 12.063 -4.606 1.00 95.19 194 SER A CA 1
ATOM 1487 C C . SER A 1 194 ? -15.165 10.598 -5.000 1.00 95.19 194 SER A C 1
ATOM 1489 O O . SER A 1 194 ? -14.411 9.714 -4.595 1.00 95.19 194 SER A O 1
ATOM 1491 N N . ALA A 1 195 ? -16.191 10.331 -5.813 1.00 93.38 195 ALA A N 1
ATOM 1492 C CA . ALA A 1 195 ? -16.591 8.965 -6.163 1.00 93.38 195 ALA A CA 1
ATOM 1493 C C . ALA A 1 195 ? -15.444 8.132 -6.767 1.00 93.38 195 ALA A C 1
ATOM 1495 O O . ALA A 1 195 ? -15.353 6.937 -6.506 1.00 93.38 195 ALA A O 1
ATOM 1496 N N . GLN A 1 196 ? -14.550 8.769 -7.527 1.00 95.12 196 GLN A N 1
ATOM 1497 C CA . GLN A 1 196 ? -13.384 8.131 -8.143 1.00 95.12 196 GLN A CA 1
ATOM 1498 C C . GLN A 1 196 ? -12.359 7.675 -7.095 1.00 95.12 196 GLN A C 1
ATOM 1500 O O . GLN A 1 196 ? -11.862 6.554 -7.171 1.00 95.12 196 GLN A O 1
ATOM 1505 N N . GLU A 1 197 ? -12.058 8.512 -6.099 1.00 94.62 197 GLU A N 1
ATOM 1506 C CA . GLU A 1 197 ? -11.117 8.153 -5.032 1.00 94.62 197 GLU A CA 1
ATOM 1507 C C . GLU A 1 197 ? -11.724 7.125 -4.068 1.00 94.62 197 GLU A C 1
ATOM 1509 O O . GLU A 1 197 ? -11.040 6.183 -3.665 1.00 94.62 197 GLU A O 1
ATOM 1514 N N . CYS A 1 198 ? -13.027 7.221 -3.780 1.00 95.12 198 CYS A N 1
ATOM 1515 C CA . CYS A 1 198 ? -13.740 6.198 -3.015 1.00 95.12 198 CYS A CA 1
ATOM 1516 C C . CYS A 1 198 ? -13.735 4.839 -3.737 1.00 95.12 198 CYS A C 1
ATOM 1518 O O . CYS A 1 198 ? -13.506 3.816 -3.094 1.00 95.12 198 CYS A O 1
ATOM 1520 N N . ALA A 1 199 ? -13.904 4.815 -5.066 1.00 94.75 199 ALA A N 1
ATOM 1521 C CA . ALA A 1 199 ? -13.809 3.590 -5.861 1.00 94.75 199 ALA A CA 1
ATOM 1522 C C . ALA A 1 199 ? -12.407 2.959 -5.770 1.00 94.75 199 ALA A C 1
ATOM 1524 O O . ALA A 1 199 ? -12.285 1.760 -5.513 1.00 94.75 199 ALA A O 1
ATOM 1525 N N . LYS A 1 200 ? -11.338 3.762 -5.887 1.00 95.81 200 LYS A N 1
ATOM 1526 C CA . LYS A 1 200 ? -9.952 3.286 -5.706 1.00 95.81 200 LYS A CA 1
ATOM 1527 C C . LYS A 1 200 ? -9.723 2.725 -4.303 1.00 95.81 200 LYS A C 1
ATOM 1529 O O . LYS A 1 200 ? -9.164 1.640 -4.156 1.00 95.81 200 LYS A O 1
ATOM 1534 N N . LEU A 1 201 ? -10.181 3.424 -3.262 1.00 95.75 201 LEU A N 1
ATOM 1535 C CA . LEU A 1 201 ? -10.110 2.913 -1.891 1.00 95.75 201 LEU A CA 1
ATOM 1536 C C . LEU A 1 201 ? -10.880 1.606 -1.734 1.00 95.75 201 LEU A C 1
ATOM 1538 O O . LEU A 1 201 ? -10.369 0.678 -1.110 1.00 95.75 201 LEU A O 1
ATOM 1542 N N . ARG A 1 202 ? -12.071 1.492 -2.331 1.00 95.00 202 ARG A N 1
ATOM 1543 C CA . ARG A 1 202 ? -12.857 0.259 -2.290 1.00 95.00 202 ARG A CA 1
ATOM 1544 C C . ARG A 1 202 ? -12.110 -0.904 -2.935 1.00 95.00 202 ARG A C 1
ATOM 1546 O O . ARG A 1 202 ? -12.174 -2.007 -2.393 1.00 95.00 202 ARG A O 1
ATOM 1553 N N . MET A 1 203 ? -11.369 -0.665 -4.020 1.00 95.25 203 MET A N 1
ATOM 1554 C CA . MET A 1 203 ? -10.497 -1.674 -4.632 1.00 95.25 203 MET A CA 1
ATOM 1555 C C . MET A 1 203 ? -9.399 -2.140 -3.667 1.00 95.25 203 MET A C 1
ATOM 1557 O O . MET A 1 203 ? -9.177 -3.343 -3.545 1.00 95.25 203 MET A O 1
ATOM 1561 N N . PHE A 1 204 ? -8.754 -1.229 -2.929 1.00 96.38 204 PHE A N 1
ATOM 1562 C CA . PHE A 1 204 ? -7.760 -1.608 -1.916 1.00 96.38 204 PHE A CA 1
ATOM 1563 C C . PHE A 1 204 ? -8.378 -2.366 -0.738 1.00 96.38 204 PHE A C 1
ATOM 1565 O O . PHE A 1 204 ? -7.838 -3.389 -0.323 1.00 96.38 204 PHE A O 1
ATOM 1572 N N . VAL A 1 205 ? -9.531 -1.921 -0.231 1.00 95.75 205 VAL A N 1
ATOM 1573 C CA . VAL A 1 205 ? -10.278 -2.654 0.804 1.00 95.75 205 VAL A CA 1
ATOM 1574 C C . VAL A 1 205 ? -10.622 -4.057 0.305 1.00 95.75 205 VAL A C 1
ATOM 1576 O O . VAL A 1 205 ? -10.399 -5.032 1.015 1.00 95.75 205 VAL A O 1
ATOM 1579 N N . HIS A 1 206 ? -11.076 -4.181 -0.944 1.00 94.56 206 HIS A N 1
ATOM 1580 C CA . HIS A 1 206 ? -11.381 -5.473 -1.547 1.00 94.56 206 HIS A CA 1
ATOM 1581 C C . HIS A 1 206 ? -10.147 -6.368 -1.695 1.00 94.56 206 HIS A C 1
ATOM 1583 O O . HIS A 1 206 ? -10.213 -7.571 -1.448 1.00 94.56 206 HIS A O 1
ATOM 1589 N N . TYR A 1 207 ? -8.998 -5.795 -2.050 1.00 96.38 207 TYR A N 1
ATOM 1590 C CA . TYR A 1 207 ? -7.732 -6.518 -2.068 1.00 96.38 207 TYR A CA 1
ATOM 1591 C C . TYR A 1 207 ? -7.387 -7.097 -0.684 1.00 96.38 207 TYR A C 1
ATOM 1593 O O . TYR A 1 207 ? -7.025 -8.272 -0.593 1.00 96.38 207 TYR A O 1
ATOM 1601 N N . PHE A 1 208 ? -7.555 -6.328 0.397 1.00 96.88 208 PHE A N 1
ATOM 1602 C CA . PHE A 1 208 ? -7.338 -6.833 1.758 1.00 96.88 208 PHE A CA 1
ATOM 1603 C C . PHE A 1 208 ? -8.370 -7.892 2.167 1.00 96.88 208 PHE A C 1
ATOM 1605 O O . PHE A 1 208 ? -7.987 -8.905 2.742 1.00 96.88 208 PHE A O 1
ATOM 1612 N N . GLU A 1 209 ? -9.646 -7.730 1.796 1.00 94.56 209 GLU A N 1
ATOM 1613 C CA . GLU A 1 209 ? -10.684 -8.753 2.001 1.00 94.56 209 GLU A CA 1
ATOM 1614 C C . GLU A 1 209 ? -10.304 -10.089 1.342 1.00 94.56 209 GLU A C 1
ATOM 1616 O O . GLU A 1 209 ? -10.448 -11.145 1.956 1.00 94.56 209 GLU A O 1
ATOM 1621 N N . ARG A 1 210 ? -9.787 -10.046 0.107 1.00 94.50 210 ARG A N 1
ATOM 1622 C CA . ARG A 1 210 ? -9.385 -11.236 -0.662 1.00 94.50 210 ARG A CA 1
ATOM 1623 C C . ARG A 1 210 ? -8.113 -11.900 -0.152 1.00 94.50 210 ARG A C 1
ATOM 1625 O O . ARG A 1 210 ? -7.950 -13.100 -0.329 1.00 94.50 210 ARG A O 1
ATOM 1632 N N . THR A 1 211 ? -7.200 -11.119 0.414 1.00 95.50 211 THR A N 1
ATOM 1633 C CA . THR A 1 211 ? -5.885 -11.589 0.882 1.00 95.50 211 THR A CA 1
ATOM 1634 C C . THR A 1 211 ? -5.833 -11.780 2.397 1.00 95.50 211 THR A C 1
ATOM 1636 O O . THR A 1 211 ? -4.755 -11.865 2.994 1.00 95.50 211 THR A O 1
ATOM 1639 N N . ARG A 1 212 ? -7.004 -11.820 3.034 1.00 92.50 212 ARG A N 1
ATOM 1640 C CA . ARG A 1 212 ? -7.157 -12.042 4.467 1.00 92.50 212 ARG A CA 1
ATOM 1641 C C . ARG A 1 212 ? -6.498 -13.354 4.884 1.00 92.50 212 ARG A C 1
ATOM 1643 O O . ARG A 1 212 ? -6.572 -14.349 4.171 1.00 92.50 212 ARG A O 1
ATOM 1650 N N . GLY A 1 213 ? -5.856 -13.352 6.050 1.00 87.31 213 GLY A N 1
ATOM 1651 C CA . GLY A 1 213 ? -5.110 -14.514 6.548 1.00 87.31 213 GLY A CA 1
ATOM 1652 C C . GLY A 1 213 ? -3.670 -14.601 6.032 1.00 87.31 213 GLY A C 1
ATOM 1653 O O . GLY A 1 213 ? -2.911 -15.436 6.510 1.00 87.31 213 GLY A O 1
ATOM 1654 N N . GLY A 1 214 ? -3.261 -13.711 5.121 1.00 81.44 214 GLY A N 1
ATOM 1655 C CA . GLY A 1 214 ? -1.854 -13.505 4.768 1.00 81.44 214 GLY A CA 1
ATOM 1656 C C . GLY A 1 214 ? -1.265 -14.497 3.766 1.00 81.44 214 GLY A C 1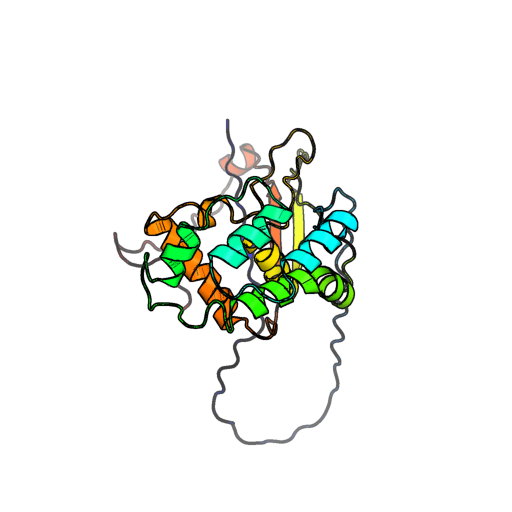
ATOM 1657 O O . GLY A 1 214 ? -0.109 -14.325 3.380 1.00 81.44 214 GLY A O 1
ATOM 1658 N N . ASP A 1 215 ? -2.037 -15.475 3.295 1.00 85.06 215 ASP A N 1
ATOM 1659 C CA . ASP A 1 215 ? -1.602 -16.382 2.234 1.00 85.06 215 ASP A CA 1
ATOM 1660 C C . ASP A 1 215 ? -1.714 -15.696 0.864 1.00 85.06 215 ASP A C 1
ATOM 1662 O O . ASP A 1 215 ? -2.766 -15.668 0.223 1.00 85.06 215 ASP A O 1
ATOM 1666 N N . VAL A 1 216 ? -0.619 -15.059 0.444 1.00 92.50 216 VAL A N 1
ATOM 1667 C CA . VAL A 1 216 ? -0.498 -14.435 -0.879 1.00 92.50 216 VAL A CA 1
ATOM 1668 C C . VAL A 1 216 ? 0.752 -14.988 -1.562 1.00 92.50 216 VAL A C 1
ATOM 1670 O O . VAL A 1 216 ? 1.829 -14.391 -1.444 1.00 92.50 216 VAL A O 1
ATOM 1673 N N . PRO A 1 217 ? 0.644 -16.134 -2.260 1.00 92.25 217 PRO A N 1
ATOM 1674 C CA . PRO A 1 217 ? 1.794 -16.794 -2.857 1.00 92.25 217 PRO A CA 1
ATOM 1675 C C . PRO A 1 217 ? 2.333 -16.015 -4.060 1.00 92.25 217 PRO A C 1
ATOM 1677 O O . PRO A 1 217 ? 1.595 -15.358 -4.804 1.00 92.25 217 PRO A O 1
ATOM 1680 N N . GLY A 1 218 ? 3.643 -16.132 -4.273 1.00 93.62 218 GLY A N 1
ATOM 1681 C CA . GLY A 1 218 ? 4.360 -15.542 -5.402 1.00 93.62 218 GLY A CA 1
ATOM 1682 C C . GLY A 1 218 ? 5.119 -14.260 -5.061 1.00 93.62 218 GLY A C 1
ATOM 1683 O O . GLY A 1 218 ? 5.187 -13.817 -3.912 1.00 93.62 218 GLY A O 1
ATOM 1684 N N . CYS A 1 219 ? 5.701 -13.655 -6.095 1.00 95.12 219 CYS A N 1
ATOM 1685 C CA . CYS A 1 219 ? 6.570 -12.487 -5.981 1.00 95.12 219 CYS A CA 1
ATOM 1686 C C . CYS A 1 219 ? 6.185 -11.402 -6.996 1.00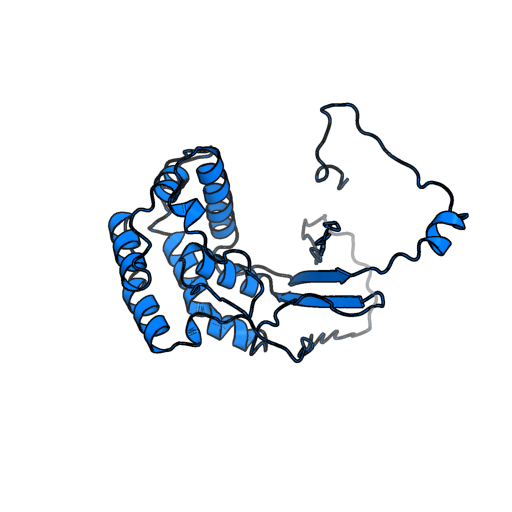 95.12 219 CYS A C 1
ATOM 1688 O O . CYS A 1 219 ? 5.590 -11.680 -8.037 1.00 95.12 219 CYS A O 1
ATOM 1690 N N . VAL A 1 220 ? 6.564 -10.162 -6.698 1.00 95.50 220 VAL A N 1
ATOM 1691 C CA . VAL A 1 220 ? 6.476 -9.007 -7.598 1.00 95.50 220 VAL A CA 1
ATOM 1692 C C . VAL A 1 220 ? 7.890 -8.581 -7.963 1.00 95.50 220 VAL A C 1
ATOM 1694 O O . VAL A 1 220 ? 8.711 -8.347 -7.075 1.00 95.50 220 VAL A O 1
ATOM 1697 N N . ALA A 1 221 ? 8.184 -8.481 -9.260 1.00 93.94 221 ALA A N 1
ATOM 1698 C CA . ALA A 1 221 ? 9.445 -7.943 -9.749 1.00 93.94 221 ALA A CA 1
ATOM 1699 C C . ALA A 1 221 ? 9.246 -6.497 -10.220 1.00 93.94 221 ALA A C 1
ATOM 1701 O O . ALA A 1 221 ? 8.473 -6.234 -11.140 1.00 93.94 221 ALA A O 1
ATOM 1702 N N . LEU A 1 222 ? 9.973 -5.571 -9.602 1.00 93.88 222 LEU A N 1
ATOM 1703 C CA . LEU A 1 222 ? 10.023 -4.169 -10.001 1.00 93.88 222 LEU A CA 1
ATOM 1704 C C . LEU A 1 222 ? 11.340 -3.926 -10.732 1.00 93.88 222 LEU A C 1
ATOM 1706 O O . LEU A 1 222 ? 12.413 -4.207 -10.188 1.00 93.88 222 LEU A O 1
ATOM 1710 N N . ILE A 1 223 ? 11.260 -3.423 -11.964 1.00 92.94 223 ILE A N 1
ATOM 1711 C CA . ILE A 1 223 ? 12.422 -3.168 -12.816 1.00 92.94 223 ILE A CA 1
ATOM 1712 C C . ILE A 1 223 ? 12.427 -1.692 -13.210 1.00 92.94 223 ILE A C 1
ATOM 1714 O O . ILE A 1 223 ? 11.476 -1.195 -13.807 1.00 92.94 223 ILE A O 1
ATOM 1718 N N . ARG A 1 224 ? 13.522 -0.996 -12.895 1.00 91.25 224 ARG A N 1
ATOM 1719 C CA . ARG A 1 224 ? 13.821 0.336 -13.428 1.00 91.25 224 ARG A CA 1
ATOM 1720 C C . ARG A 1 224 ? 14.883 0.177 -14.502 1.00 91.25 224 ARG A C 1
ATOM 1722 O O . ARG A 1 224 ? 15.981 -0.280 -14.199 1.00 91.25 224 ARG A O 1
ATOM 1729 N N . GLN A 1 225 ? 14.567 0.550 -15.733 1.00 91.00 225 GLN A N 1
ATOM 1730 C CA . GLN A 1 225 ? 15.468 0.430 -16.874 1.00 91.00 225 GLN A CA 1
ATOM 1731 C C . GLN A 1 225 ? 15.717 1.807 -17.484 1.00 91.00 225 GLN A C 1
ATOM 1733 O O . GLN A 1 225 ? 14.784 2.587 -17.662 1.00 91.00 225 GLN A O 1
ATOM 1738 N N . LYS A 1 226 ? 16.980 2.094 -17.798 1.00 89.38 226 LYS A N 1
ATOM 1739 C CA . LYS A 1 226 ? 17.382 3.207 -18.653 1.00 89.38 226 LYS A CA 1
ATOM 1740 C C . LYS A 1 226 ? 18.002 2.613 -19.901 1.00 89.38 226 LYS A C 1
ATOM 1742 O O . LYS A 1 226 ? 18.976 1.865 -19.812 1.00 89.38 226 LYS A O 1
ATOM 1747 N N . THR A 1 227 ? 17.434 2.946 -21.045 1.00 87.00 227 THR A N 1
ATOM 1748 C CA . THR A 1 227 ? 17.937 2.500 -22.338 1.00 87.00 227 THR A CA 1
ATOM 1749 C C . THR A 1 227 ? 18.580 3.695 -23.014 1.00 87.00 227 THR A C 1
ATOM 1751 O O . THR A 1 227 ? 17.958 4.745 -23.127 1.00 87.00 227 THR A O 1
ATOM 1754 N N . TYR A 1 228 ? 19.829 3.545 -23.429 1.00 83.50 228 TYR A N 1
ATOM 1755 C CA . TYR A 1 228 ? 20.457 4.481 -24.343 1.00 83.50 228 TYR A CA 1
ATOM 1756 C C . TYR A 1 228 ? 20.047 4.082 -25.758 1.00 83.50 228 TYR A C 1
ATOM 1758 O O . TYR A 1 228 ? 20.332 2.961 -26.189 1.00 83.5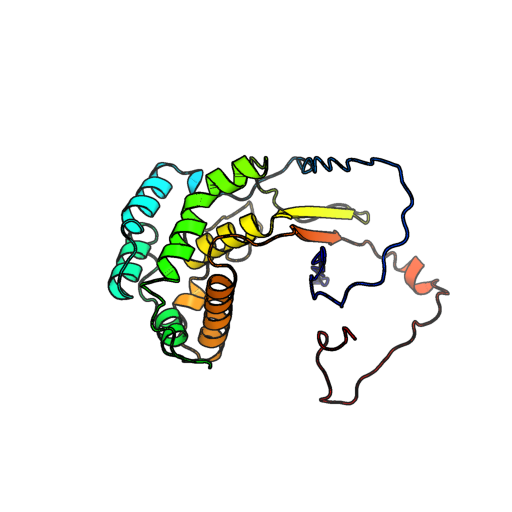0 228 TYR A O 1
ATOM 1766 N N . LEU A 1 229 ? 19.330 4.969 -26.441 1.00 79.50 229 LEU A N 1
ATOM 1767 C CA . LEU A 1 229 ? 19.034 4.811 -27.854 1.00 79.50 229 LEU A CA 1
ATOM 1768 C C . LEU A 1 229 ? 20.066 5.620 -28.632 1.00 79.50 229 LEU A C 1
ATOM 1770 O O . LEU A 1 229 ? 20.091 6.843 -28.547 1.00 79.50 229 LEU A O 1
ATOM 1774 N N . ASP A 1 230 ? 20.926 4.922 -29.359 1.00 80.25 230 ASP A N 1
ATOM 1775 C CA . ASP A 1 230 ? 21.804 5.562 -30.328 1.00 80.25 230 ASP A CA 1
ATOM 1776 C C . ASP A 1 230 ? 20.964 5.922 -31.562 1.00 80.25 230 ASP A C 1
ATOM 1778 O O . ASP A 1 230 ? 20.399 5.039 -32.217 1.00 80.25 230 ASP A O 1
ATOM 1782 N N . GLU A 1 231 ? 20.849 7.217 -31.855 1.00 80.00 231 GLU A N 1
ATOM 1783 C CA . GLU A 1 231 ? 20.085 7.731 -32.997 1.00 80.00 231 GLU A CA 1
ATOM 1784 C C . GLU A 1 231 ? 20.576 7.121 -34.319 1.00 80.00 231 GLU A C 1
ATOM 1786 O O . GLU A 1 231 ? 19.754 6.755 -35.163 1.00 80.00 231 GLU A O 1
ATOM 1791 N N . MET A 1 232 ? 21.885 6.861 -34.460 1.00 75.88 232 MET A N 1
ATOM 1792 C CA . MET A 1 232 ? 22.422 6.198 -35.651 1.00 75.88 232 MET A CA 1
ATOM 1793 C C . MET A 1 232 ? 21.924 4.755 -35.784 1.00 75.88 232 MET A C 1
ATOM 1795 O O . MET A 1 232 ? 21.767 4.270 -36.905 1.00 75.88 232 MET A O 1
ATOM 1799 N N . ILE A 1 233 ? 21.666 4.043 -34.680 1.00 81.38 233 ILE A N 1
ATOM 1800 C CA . ILE A 1 233 ? 21.116 2.679 -34.731 1.00 81.38 233 ILE A CA 1
ATOM 1801 C C . ILE A 1 233 ? 19.663 2.713 -35.205 1.00 81.38 233 ILE A C 1
ATOM 1803 O O . ILE A 1 233 ? 19.259 1.837 -35.970 1.00 81.38 233 ILE A O 1
ATOM 1807 N N . LEU A 1 234 ? 18.886 3.716 -34.785 1.00 82.25 234 LEU A N 1
ATOM 1808 C CA . LEU A 1 234 ? 17.496 3.863 -35.212 1.00 82.25 234 LEU A CA 1
ATOM 1809 C C . LEU A 1 234 ? 17.407 4.191 -36.709 1.00 82.25 234 LEU A C 1
ATOM 1811 O O . LEU A 1 234 ? 16.668 3.522 -37.429 1.00 82.25 234 LEU A O 1
ATOM 1815 N N . GLU A 1 235 ? 18.193 5.160 -37.184 1.00 88.19 235 GLU A N 1
ATOM 1816 C CA . GLU A 1 235 ? 18.217 5.577 -38.594 1.00 88.19 235 GLU A CA 1
ATOM 1817 C C . GLU A 1 235 ? 18.684 4.462 -39.536 1.00 88.19 235 GLU A C 1
ATOM 1819 O O . GLU A 1 235 ? 18.178 4.324 -40.649 1.00 88.19 235 GLU A O 1
ATOM 1824 N N . ASN A 1 236 ? 19.626 3.632 -39.082 1.00 90.00 236 ASN A N 1
ATOM 1825 C CA . ASN A 1 236 ? 20.157 2.517 -39.865 1.00 90.00 236 ASN A CA 1
ATOM 1826 C C . ASN A 1 236 ? 19.425 1.190 -39.610 1.00 90.00 236 ASN A C 1
ATOM 1828 O O . ASN A 1 236 ? 19.835 0.149 -40.142 1.00 90.00 236 ASN A O 1
ATOM 1832 N N . SER A 1 237 ? 18.361 1.193 -38.803 1.00 88.75 237 SER A N 1
ATOM 1833 C CA . SER A 1 237 ? 17.621 -0.022 -38.483 1.00 88.75 237 SER A CA 1
ATOM 1834 C C . SER A 1 237 ? 16.928 -0.573 -39.729 1.00 88.75 237 SER A C 1
ATOM 1836 O O . SER A 1 237 ? 16.088 0.075 -40.346 1.00 88.75 237 SER A O 1
ATOM 1838 N N . LYS A 1 238 ? 17.264 -1.816 -40.086 1.00 93.00 238 LYS A N 1
ATOM 1839 C CA . LYS A 1 238 ? 16.616 -2.582 -41.167 1.00 93.00 238 LYS A CA 1
ATOM 1840 C C . LYS A 1 238 ? 15.574 -3.566 -40.641 1.00 93.00 238 LYS A C 1
ATOM 1842 O O . LYS A 1 238 ? 15.161 -4.467 -41.371 1.00 93.00 238 LYS A O 1
ATOM 1847 N N . GLN A 1 239 ? 15.212 -3.465 -39.360 1.00 90.31 239 GLN A N 1
ATOM 1848 C CA . GLN A 1 239 ? 14.227 -4.374 -38.789 1.00 90.31 239 GLN A CA 1
ATOM 1849 C C . GLN A 1 239 ? 12.855 -4.118 -39.427 1.00 90.31 239 GLN A C 1
ATOM 1851 O O . GLN A 1 239 ? 12.465 -2.960 -39.586 1.00 90.31 239 GLN A O 1
ATOM 1856 N N . PRO A 1 240 ? 12.131 -5.178 -39.830 1.00 92.62 240 PRO A N 1
ATOM 1857 C CA . PRO A 1 240 ? 10.803 -5.017 -40.393 1.00 92.62 240 PRO A CA 1
ATOM 1858 C C . PRO A 1 240 ? 9.849 -4.481 -39.327 1.00 92.62 240 PRO A C 1
ATOM 1860 O O . PRO A 1 240 ? 10.022 -4.731 -38.131 1.00 92.62 240 PRO A O 1
ATOM 1863 N N . LEU A 1 241 ? 8.809 -3.780 -39.773 1.00 91.94 241 LEU A N 1
ATOM 1864 C CA . LEU A 1 241 ? 7.715 -3.398 -38.891 1.00 91.94 241 LEU A CA 1
ATOM 1865 C C . LEU A 1 241 ? 7.089 -4.659 -38.289 1.00 91.94 241 LEU A C 1
ATOM 1867 O O . LEU A 1 241 ? 6.792 -5.622 -39.000 1.00 91.94 241 LEU A O 1
ATOM 1871 N N . LEU A 1 242 ? 6.901 -4.647 -36.970 1.00 93.31 242 LEU A N 1
ATOM 1872 C CA . LEU A 1 242 ? 6.179 -5.706 -36.279 1.00 93.31 242 LEU A CA 1
ATOM 1873 C C . LEU A 1 242 ? 4.702 -5.665 -36.682 1.00 93.31 242 LEU A C 1
ATOM 1875 O O . LEU A 1 242 ? 4.157 -4.603 -36.982 1.00 93.31 242 LEU A O 1
ATOM 1879 N N . ALA A 1 243 ? 4.053 -6.828 -36.679 1.00 92.25 243 ALA A N 1
ATOM 1880 C CA . ALA A 1 243 ? 2.619 -6.905 -36.914 1.00 92.25 243 ALA A CA 1
ATOM 1881 C C . ALA A 1 243 ? 1.869 -6.116 -35.831 1.00 92.25 243 ALA A C 1
ATOM 1883 O O . ALA A 1 243 ? 2.123 -6.292 -34.639 1.00 92.25 243 ALA A O 1
ATOM 1884 N N . ILE A 1 244 ? 0.940 -5.258 -36.253 1.00 90.06 244 ILE A N 1
ATOM 1885 C CA . ILE A 1 244 ? 0.110 -4.456 -35.354 1.00 90.06 244 ILE A CA 1
ATOM 1886 C C . ILE A 1 244 ? -1.309 -5.015 -35.410 1.00 90.06 244 ILE A C 1
ATOM 1888 O O . ILE A 1 244 ? -1.914 -5.071 -36.479 1.00 90.06 244 ILE A O 1
ATOM 1892 N N . SER A 1 245 ? -1.835 -5.416 -34.254 1.00 86.94 245 SER A N 1
ATOM 1893 C CA . SER A 1 245 ? -3.256 -5.717 -34.087 1.00 86.94 245 SER A CA 1
ATOM 1894 C C . SER A 1 245 ? -3.943 -4.487 -33.515 1.00 86.94 245 SER A C 1
ATOM 1896 O O . SER A 1 245 ? -3.603 -4.045 -32.419 1.00 86.94 245 SER A O 1
ATOM 1898 N N . VAL A 1 246 ? -4.892 -3.927 -34.260 1.00 87.75 246 VAL A N 1
ATOM 1899 C CA . VAL A 1 246 ? -5.660 -2.753 -33.839 1.00 87.75 246 VAL A CA 1
ATOM 1900 C C . VAL A 1 246 ? -7.083 -3.205 -33.551 1.00 87.75 246 VAL A C 1
ATOM 1902 O O . VAL A 1 246 ? -7.766 -3.714 -34.440 1.00 87.75 246 VAL A O 1
ATOM 1905 N N . ALA A 1 247 ? -7.516 -3.049 -32.303 1.00 86.56 247 ALA A N 1
ATOM 1906 C CA . ALA A 1 247 ? -8.916 -3.237 -31.956 1.00 86.56 247 ALA A CA 1
ATOM 1907 C C . ALA A 1 247 ? -9.747 -2.065 -32.514 1.00 86.56 247 ALA A C 1
ATOM 1909 O O . ALA A 1 247 ? -9.235 -0.945 -32.585 1.00 86.56 247 ALA A O 1
ATOM 1910 N N . PRO A 1 248 ? -11.010 -2.290 -32.917 1.00 88.62 248 PRO A N 1
ATOM 1911 C CA . PRO A 1 248 ? -11.906 -1.204 -33.294 1.00 88.62 248 PRO A CA 1
ATOM 1912 C C . PRO A 1 248 ? -12.062 -0.176 -32.171 1.00 88.62 248 PRO A C 1
ATOM 1914 O O . PRO A 1 248 ? -11.978 -0.514 -30.987 1.00 88.62 248 PRO A O 1
ATOM 1917 N N . ASP A 1 249 ? -12.356 1.065 -32.548 1.00 85.50 249 ASP A N 1
ATOM 1918 C CA . ASP A 1 249 ? -12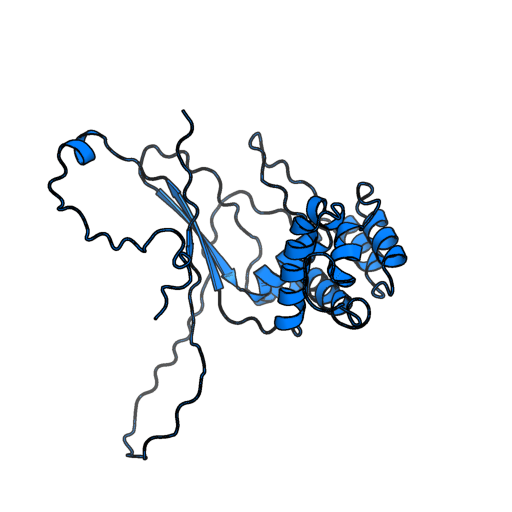.581 2.145 -31.592 1.00 85.50 249 ASP A CA 1
ATOM 1919 C C . ASP A 1 249 ? -13.641 1.755 -30.551 1.00 85.50 249 ASP A C 1
ATOM 1921 O O . ASP A 1 249 ? -14.749 1.325 -30.881 1.00 85.50 249 ASP A O 1
ATOM 1925 N N . GLY A 1 250 ? -13.289 1.910 -29.273 1.00 82.75 250 GLY A N 1
ATOM 1926 C CA . GLY A 1 250 ? -14.175 1.601 -28.150 1.00 82.75 250 GLY A CA 1
ATOM 1927 C C . GLY A 1 250 ? -14.348 0.109 -27.838 1.00 82.75 250 GLY A C 1
ATOM 1928 O O . GLY A 1 250 ? -15.228 -0.223 -27.045 1.00 82.75 250 GLY A O 1
ATOM 1929 N N . VAL A 1 251 ? -13.541 -0.787 -28.424 1.00 82.69 251 VAL A N 1
ATOM 1930 C CA . VAL A 1 251 ? -13.605 -2.237 -28.177 1.00 82.69 251 VAL A CA 1
ATOM 1931 C C . VAL A 1 251 ? -12.347 -2.741 -27.459 1.00 82.69 251 VAL A C 1
ATOM 1933 O O . VAL A 1 251 ? -11.250 -2.695 -28.008 1.00 82.69 251 VAL A O 1
ATOM 1936 N N . GLY A 1 252 ? -12.543 -3.303 -26.260 1.00 72.19 252 GLY A N 1
ATOM 1937 C CA . GLY A 1 252 ? -11.516 -3.987 -25.462 1.00 72.19 252 GLY A CA 1
ATOM 1938 C C . GLY A 1 252 ? -10.644 -3.069 -24.596 1.00 72.19 252 GLY A C 1
ATOM 1939 O O . GLY A 1 252 ? -10.504 -1.874 -24.858 1.00 72.19 252 GLY A O 1
ATOM 1940 N N . PHE A 1 253 ? -10.044 -3.646 -23.554 1.00 73.88 253 PHE A N 1
ATOM 1941 C CA . PHE A 1 253 ? -8.973 -3.036 -22.763 1.00 73.88 253 PHE A CA 1
ATOM 1942 C C . PHE A 1 253 ? -7.649 -3.781 -22.982 1.00 73.88 253 PHE A C 1
ATOM 1944 O O . PHE A 1 253 ? -7.634 -4.935 -23.404 1.00 73.88 253 PHE A O 1
ATOM 1951 N N . VAL A 1 254 ? -6.524 -3.129 -22.669 1.00 72.56 254 VAL A N 1
ATOM 1952 C CA . VAL A 1 254 ? -5.170 -3.714 -22.797 1.00 72.56 254 VAL A CA 1
ATOM 1953 C C . VAL A 1 254 ? -5.041 -5.049 -22.042 1.00 72.56 254 VAL A C 1
ATOM 1955 O O . VAL A 1 254 ? -4.291 -5.922 -22.468 1.00 72.56 254 VAL A O 1
ATOM 1958 N N . ASP A 1 255 ? -5.824 -5.234 -20.977 1.00 59.56 255 ASP A N 1
ATOM 1959 C CA . ASP A 1 255 ? -5.775 -6.410 -20.103 1.00 59.56 255 ASP A CA 1
ATOM 1960 C C . ASP A 1 255 ? -6.721 -7.553 -20.525 1.00 59.56 255 ASP A C 1
ATOM 1962 O O . ASP A 1 255 ? -6.631 -8.655 -19.982 1.00 59.56 255 ASP A O 1
ATOM 1966 N N . ASP A 1 256 ? -7.607 -7.334 -21.503 1.00 54.72 256 ASP A N 1
ATOM 1967 C CA . ASP A 1 256 ? -8.593 -8.341 -21.934 1.00 54.72 256 ASP A CA 1
ATOM 1968 C C . ASP A 1 256 ? -8.004 -9.382 -22.905 1.00 54.72 256 ASP A C 1
ATOM 1970 O O . ASP A 1 256 ? -8.659 -10.366 -23.248 1.00 54.72 256 ASP A O 1
ATOM 1974 N N . ALA A 1 257 ? -6.761 -9.187 -23.355 1.00 50.59 257 ALA A N 1
ATOM 1975 C CA . ALA A 1 257 ? -6.113 -10.004 -24.383 1.00 50.59 257 ALA A CA 1
ATOM 1976 C C . ALA A 1 257 ? -5.331 -11.221 -23.840 1.00 50.59 257 ALA A C 1
ATOM 1978 O O . ALA A 1 257 ? -4.467 -11.756 -24.533 1.00 50.59 257 ALA A O 1
ATOM 1979 N N . CYS A 1 258 ? -5.628 -11.682 -22.622 1.00 41.16 258 CYS A N 1
ATOM 1980 C CA . CYS A 1 258 ? -5.146 -12.969 -22.108 1.00 41.16 258 CYS A CA 1
ATOM 1981 C C . CYS A 1 258 ? -6.184 -14.067 -22.390 1.00 41.16 258 CYS A C 1
ATOM 1983 O O . CYS A 1 258 ? -6.908 -14.498 -21.489 1.00 41.16 258 CYS A O 1
ATOM 1985 N N . GLY A 1 259 ? -6.266 -14.480 -23.657 1.00 36.81 259 GLY A N 1
ATOM 1986 C CA . GLY A 1 259 ? -6.975 -15.677 -24.119 1.00 36.81 259 GLY A CA 1
ATOM 1987 C C . GLY A 1 259 ? -5.999 -16.730 -24.616 1.00 36.81 259 GLY A C 1
ATOM 1988 O O . GLY A 1 259 ? -5.049 -16.337 -25.328 1.00 36.81 259 GLY A O 1
#

Sequence (259 aa):
HAEPLTVYVIMADGSAHRNPPPPRMSNDMSSSSSCSSSSSFPNVPGETLFLPFHDESLWEQIRNALLPPPKNLDELTSAMQSYDSSIFQLRGLQGAISGAGGGPECKDFFSVTLPDIIHAALNLQEIMKACNLDRIPLLKEIKTSTSSFRKVVLPRVLVRSLMANMFLCTFKHQQVGEEPMPTCTFQVLLKNASAQECAKLRMFVHYFERTRGGDVPGCVALIRQKTYLDEMILENSKQPLLAISVAPDGVGFVDDACG

Organism: NCBI:txid3032